Protein AF-A0A1W9MKH0-F1 (afdb_monomer_lite)

pLDDT: mean 89.2, std 12.8, range [46.66, 98.81]

Structure (mmCIF, N/CA/C/O backbone):
data_AF-A0A1W9MKH0-F1
#
_entry.id   AF-A0A1W9MKH0-F1
#
loop_
_atom_site.group_PDB
_atom_site.id
_atom_site.type_symbol
_atom_site.label_atom_id
_atom_site.label_alt_id
_atom_site.label_comp_id
_atom_site.label_asym_id
_atom_site.label_entity_id
_atom_site.label_seq_id
_atom_site.pdbx_PDB_ins_code
_atom_site.Cartn_x
_atom_site.Cartn_y
_atom_site.Cartn_z
_atom_site.occupancy
_atom_site.B_iso_or_equiv
_atom_site.auth_seq_id
_atom_site.auth_comp_id
_atom_site.auth_asym_id
_atom_site.auth_atom_id
_atom_site.pdbx_PDB_model_num
ATOM 1 N N . MET A 1 1 ? 0.655 7.683 -31.855 1.00 47.44 1 MET A N 1
ATOM 2 C CA . MET A 1 1 ? 0.006 6.371 -32.042 1.00 47.44 1 MET A CA 1
ATOM 3 C C . MET A 1 1 ? 0.968 5.321 -31.526 1.00 47.44 1 MET A C 1
ATOM 5 O O . MET A 1 1 ? 2.145 5.418 -31.846 1.00 47.44 1 MET A O 1
ATOM 9 N N . LEU A 1 2 ? 0.515 4.374 -30.705 1.00 55.12 2 LEU A N 1
ATOM 10 C CA . LEU A 1 2 ? 1.307 3.170 -30.440 1.00 55.12 2 LEU A CA 1
ATOM 11 C C . LEU A 1 2 ? 1.444 2.398 -31.758 1.00 55.12 2 LEU A C 1
ATOM 13 O O . LEU A 1 2 ? 0.427 2.105 -32.379 1.00 55.12 2 LEU A O 1
ATOM 17 N N . GLY A 1 3 ? 2.673 2.104 -32.187 1.00 56.44 3 GLY A N 1
ATOM 18 C CA . GLY A 1 3 ? 2.925 1.208 -33.322 1.00 56.44 3 GLY A CA 1
ATOM 19 C C . GLY A 1 3 ? 2.928 1.818 -34.732 1.00 56.44 3 GLY A C 1
ATOM 20 O O . GLY A 1 3 ? 2.996 1.057 -35.694 1.00 56.44 3 GLY A O 1
ATOM 21 N N . AS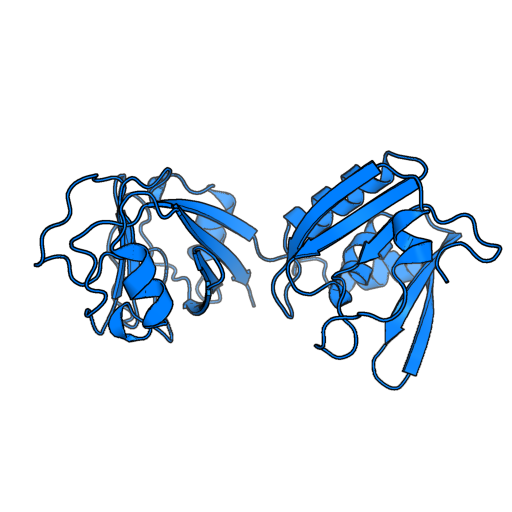P A 1 4 ? 2.912 3.147 -34.905 1.00 58.91 4 ASP A N 1
ATOM 22 C CA . ASP A 1 4 ? 3.096 3.757 -36.239 1.00 58.91 4 ASP A CA 1
ATOM 23 C C . ASP A 1 4 ? 4.564 3.639 -36.689 1.00 58.91 4 ASP A C 1
ATOM 25 O O . ASP A 1 4 ? 5.378 4.535 -36.474 1.00 58.91 4 ASP A O 1
ATOM 29 N N . GLY A 1 5 ? 4.910 2.498 -37.294 1.00 66.25 5 GLY A N 1
ATOM 30 C CA . GLY A 1 5 ? 6.238 2.219 -37.855 1.00 66.25 5 GLY A CA 1
ATOM 31 C C . GLY A 1 5 ? 7.269 1.656 -36.870 1.00 66.25 5 GLY A C 1
ATOM 32 O O . GLY A 1 5 ? 8.409 1.428 -37.268 1.00 66.25 5 GLY A O 1
ATOM 33 N N . TRP A 1 6 ? 6.875 1.394 -35.621 1.00 72.69 6 TRP A N 1
ATOM 34 C CA . TRP A 1 6 ? 7.753 0.882 -34.564 1.00 72.69 6 TRP A CA 1
ATOM 35 C C . TRP A 1 6 ? 7.214 -0.424 -33.979 1.00 72.69 6 TRP A C 1
ATOM 37 O O . TRP A 1 6 ? 6.028 -0.515 -33.655 1.00 72.69 6 TRP A O 1
ATOM 47 N N . ASP A 1 7 ? 8.090 -1.418 -33.815 1.00 83.44 7 ASP A N 1
ATOM 48 C CA . ASP A 1 7 ? 7.758 -2.672 -33.133 1.00 83.44 7 ASP A CA 1
ATOM 49 C C . ASP A 1 7 ? 7.839 -2.464 -31.614 1.00 83.44 7 ASP A C 1
ATOM 51 O O . ASP A 1 7 ? 8.920 -2.457 -31.030 1.00 83.44 7 ASP A O 1
ATOM 55 N N . VAL A 1 8 ? 6.696 -2.208 -30.973 1.00 88.31 8 VAL A N 1
ATOM 56 C CA . VAL A 1 8 ? 6.643 -1.896 -29.536 1.00 88.31 8 VAL A CA 1
ATOM 57 C C . VAL A 1 8 ? 6.715 -3.188 -28.719 1.00 88.31 8 VAL A C 1
ATOM 59 O O . VAL A 1 8 ? 5.832 -4.043 -28.812 1.00 88.31 8 VAL A O 1
ATOM 62 N N . ASN A 1 9 ? 7.744 -3.328 -27.879 1.00 91.44 9 ASN A N 1
ATOM 63 C CA . ASN A 1 9 ? 7.894 -4.486 -26.991 1.00 91.44 9 ASN A CA 1
ATOM 64 C C . ASN A 1 9 ? 7.078 -4.362 -25.700 1.00 91.44 9 ASN A C 1
ATOM 66 O O . ASN A 1 9 ? 6.428 -5.319 -25.283 1.00 91.44 9 ASN A O 1
ATOM 70 N N . LEU A 1 10 ? 7.083 -3.181 -25.080 1.00 93.50 10 LEU A N 1
ATOM 71 C CA . LEU A 1 10 ? 6.390 -2.919 -23.824 1.00 93.50 10 LEU A CA 1
ATOM 72 C C . LEU A 1 10 ? 5.673 -1.570 -23.883 1.00 93.50 10 LEU A C 1
ATOM 74 O O . LEU A 1 10 ? 6.258 -0.568 -24.284 1.00 93.50 10 LEU A O 1
ATOM 78 N N . CYS A 1 11 ? 4.415 -1.550 -23.453 1.00 92.69 11 CYS A N 1
ATOM 79 C CA . CYS A 1 11 ? 3.629 -0.337 -23.257 1.00 92.69 11 CYS A CA 1
ATOM 80 C C . CYS A 1 11 ? 3.178 -0.245 -21.794 1.00 92.69 11 CYS A C 1
ATOM 82 O O . CYS A 1 11 ? 2.644 -1.212 -21.259 1.00 92.69 11 CYS A O 1
ATOM 84 N N . VAL A 1 12 ? 3.369 0.908 -21.156 1.00 93.19 12 VAL A N 1
ATOM 85 C CA . VAL A 1 12 ? 2.874 1.197 -19.802 1.00 93.19 12 VAL A CA 1
ATOM 86 C C . VAL A 1 12 ? 1.930 2.393 -19.889 1.00 93.19 12 VAL A C 1
ATOM 88 O O . VAL A 1 12 ? 2.247 3.347 -20.597 1.00 93.19 12 VAL A O 1
ATOM 91 N N . TYR A 1 13 ? 0.761 2.328 -19.248 1.00 89.88 13 TYR A N 1
ATOM 92 C CA . TYR A 1 13 ? -0.279 3.356 -19.386 1.00 89.88 13 TYR A CA 1
ATOM 93 C C . TYR A 1 13 ? -1.234 3.409 -18.182 1.00 89.88 13 TYR A C 1
ATOM 95 O O . TYR A 1 13 ? -1.512 2.372 -17.582 1.00 89.88 13 TYR A O 1
ATOM 103 N N . ASP A 1 14 ? -1.797 4.584 -17.876 1.00 84.31 14 ASP A N 1
ATOM 104 C CA . ASP A 1 14 ? -2.789 4.802 -16.800 1.00 84.31 14 ASP A CA 1
ATOM 105 C C . ASP A 1 14 ? -4.174 5.290 -17.310 1.00 84.31 14 ASP A C 1
ATOM 107 O O . ASP A 1 14 ? -5.079 5.571 -16.522 1.00 84.31 14 ASP A O 1
ATOM 111 N N . ASN A 1 15 ? -4.357 5.365 -18.641 1.00 79.56 15 ASN A N 1
ATOM 112 C CA . ASN A 1 15 ? -5.522 5.933 -19.351 1.00 79.56 15 ASN A CA 1
ATOM 113 C C . ASN A 1 15 ? -5.822 7.421 -19.062 1.00 79.56 15 ASN A C 1
ATOM 115 O O . ASN A 1 15 ? -6.905 7.910 -19.412 1.00 79.56 15 ASN A O 1
ATOM 119 N N . LYS A 1 16 ? -4.886 8.176 -18.481 1.00 69.50 16 LYS A N 1
ATOM 120 C CA . LYS A 1 16 ? -5.046 9.609 -18.224 1.00 69.50 16 LYS A CA 1
ATOM 121 C C . LYS A 1 16 ? -4.093 10.426 -19.084 1.00 69.50 16 LYS A C 1
ATOM 123 O O . LYS A 1 16 ? -3.062 9.979 -19.564 1.00 69.50 16 LYS A O 1
ATOM 128 N N . THR A 1 17 ? -4.459 11.684 -19.289 1.00 59.03 17 THR A N 1
ATOM 129 C CA . THR A 1 17 ? -3.550 12.711 -19.813 1.00 59.03 17 THR A CA 1
ATOM 130 C C . THR A 1 17 ? -3.797 13.995 -19.041 1.00 59.03 17 THR A C 1
ATOM 132 O O . THR A 1 17 ? -4.950 14.397 -18.878 1.00 59.03 17 THR A O 1
ATOM 135 N N . LEU A 1 18 ? -2.738 14.644 -18.542 1.00 56.59 18 LEU A N 1
ATOM 136 C CA . LEU A 1 18 ? -2.849 15.874 -17.740 1.00 56.59 18 LEU A CA 1
ATOM 137 C C . LEU A 1 18 ? -3.859 15.742 -16.574 1.00 56.59 18 LEU A C 1
ATOM 139 O O . LEU A 1 18 ? -4.634 16.661 -16.312 1.00 56.59 18 LEU A O 1
ATOM 143 N N . ARG A 1 19 ? -3.859 14.590 -15.884 1.00 55.84 19 ARG A N 1
ATOM 144 C CA . ARG A 1 19 ? -4.762 14.242 -14.761 1.00 55.84 19 ARG A CA 1
ATOM 145 C C . ARG A 1 19 ? -6.264 14.192 -15.092 1.00 55.84 19 ARG A C 1
ATOM 147 O O . ARG A 1 19 ? -7.069 14.116 -14.168 1.00 55.84 19 ARG A O 1
ATOM 154 N N . ASN A 1 20 ? -6.637 14.200 -16.371 1.00 54.28 20 ASN A N 1
ATOM 155 C CA . ASN A 1 20 ? -8.008 13.983 -16.836 1.00 54.28 20 ASN A CA 1
ATOM 156 C C . ASN A 1 20 ? -8.113 12.658 -17.599 1.00 54.28 20 ASN A C 1
ATOM 158 O O . ASN A 1 20 ? -7.144 12.234 -18.236 1.00 54.28 20 ASN A O 1
ATOM 162 N N . ASP A 1 21 ? -9.297 12.042 -17.577 1.00 54.31 21 ASP A N 1
ATOM 163 C CA . ASP A 1 21 ? -9.582 10.824 -18.340 1.00 54.31 21 ASP A CA 1
ATOM 164 C C . ASP A 1 21 ? -9.373 11.068 -19.841 1.00 54.31 21 ASP A C 1
ATOM 166 O O . ASP A 1 21 ? -9.937 12.000 -20.432 1.00 54.31 21 ASP A O 1
ATOM 170 N N . TYR A 1 22 ? -8.561 10.225 -20.479 1.00 58.00 22 TYR A N 1
ATOM 171 C CA . TYR A 1 22 ? -8.302 10.334 -21.907 1.00 58.00 22 TYR A CA 1
ATOM 172 C C . TYR A 1 22 ? -9.381 9.603 -22.716 1.00 58.00 22 TYR A C 1
ATOM 174 O O . TYR A 1 22 ? -9.288 8.413 -22.996 1.00 58.00 22 TYR A O 1
ATOM 182 N N . ASN A 1 23 ? -10.393 10.344 -23.174 1.00 49.12 23 ASN A N 1
ATOM 183 C CA . ASN A 1 23 ? -11.423 9.840 -24.101 1.00 49.12 23 ASN A CA 1
ATOM 184 C C . ASN A 1 23 ? -11.003 9.927 -25.590 1.00 49.12 23 ASN A C 1
ATOM 186 O O . ASN A 1 23 ? -11.804 9.702 -26.499 1.00 49.12 23 ASN A O 1
ATOM 190 N N . GLY A 1 24 ? -9.742 10.284 -25.857 1.00 48.56 24 GLY A N 1
ATOM 191 C CA . GLY A 1 24 ? -9.215 10.661 -27.169 1.00 48.56 24 GLY A CA 1
ATOM 192 C C . GLY A 1 24 ? -8.657 9.512 -28.009 1.00 48.56 24 GLY A C 1
ATOM 193 O O . GLY A 1 24 ? -7.568 9.635 -28.547 1.00 48.56 24 GLY A O 1
ATOM 194 N N . GLY A 1 25 ? -9.390 8.409 -28.176 1.00 47.25 25 GLY A N 1
ATOM 195 C CA . GLY A 1 25 ? -9.074 7.404 -29.202 1.00 47.25 25 GLY A CA 1
ATOM 196 C C . GLY A 1 25 ? -8.228 6.216 -28.732 1.00 47.25 25 GLY A C 1
ATOM 197 O O . GLY A 1 25 ? -7.100 6.025 -29.183 1.00 47.25 25 GLY A O 1
ATOM 198 N N . GLY A 1 26 ? -8.836 5.330 -27.938 1.00 46.91 26 GLY A N 1
ATOM 199 C CA . GLY A 1 26 ? -8.284 4.027 -27.529 1.00 46.91 26 GLY A CA 1
ATOM 200 C C . GLY A 1 26 ? -7.987 3.029 -28.663 1.00 46.91 26 GLY A C 1
ATOM 201 O O . GLY A 1 26 ? -7.455 1.952 -28.409 1.00 46.91 26 GLY A O 1
ATOM 202 N N . LYS A 1 27 ? -8.238 3.383 -29.932 1.00 47.88 27 LYS A N 1
ATOM 203 C CA . LYS A 1 27 ? -8.116 2.468 -31.081 1.00 47.88 27 LYS A CA 1
ATOM 204 C C . LYS A 1 27 ? -6.720 1.865 -31.267 1.00 47.88 27 LYS A C 1
ATOM 206 O O . LYS A 1 27 ? -6.620 0.775 -31.808 1.00 47.88 27 LYS A O 1
ATOM 211 N N . ASN A 1 28 ? -5.642 2.531 -30.851 1.00 59.44 28 ASN A N 1
ATOM 212 C CA . ASN A 1 28 ? -4.286 1.985 -31.026 1.00 59.44 28 ASN A CA 1
ATOM 213 C C . ASN A 1 28 ? -3.849 1.062 -29.880 1.00 59.44 28 ASN A C 1
ATOM 215 O O . ASN A 1 28 ? -3.071 0.143 -30.109 1.00 59.44 28 ASN A O 1
ATOM 219 N N . LEU A 1 29 ? -4.370 1.272 -28.668 1.00 66.06 29 LEU A N 1
ATOM 220 C CA . LEU A 1 29 ? -4.042 0.454 -27.496 1.00 66.06 29 LEU A CA 1
ATOM 221 C C . LEU A 1 29 ? -4.914 -0.814 -27.447 1.00 66.06 29 LEU A C 1
ATOM 223 O O . LEU A 1 29 ? -4.422 -1.887 -27.113 1.00 66.06 29 LEU A O 1
ATOM 227 N N . GLU A 1 30 ? -6.173 -0.717 -27.894 1.00 62.06 30 GLU A N 1
ATOM 228 C CA . GLU A 1 30 ? -7.066 -1.867 -28.123 1.00 62.06 30 GLU A CA 1
ATOM 229 C C . GLU A 1 30 ? -6.547 -2.808 -29.223 1.00 62.06 30 GLU A C 1
ATOM 231 O O . GLU A 1 30 ? -6.712 -4.022 -29.135 1.00 62.06 30 GLU A O 1
ATOM 236 N N . ASN A 1 31 ? -5.889 -2.258 -30.249 1.00 66.75 31 ASN A N 1
ATOM 237 C CA . ASN A 1 31 ? -5.330 -3.037 -31.357 1.00 66.75 31 ASN A CA 1
ATOM 238 C C . ASN A 1 31 ? -3.917 -3.577 -31.082 1.00 66.75 31 ASN A C 1
ATOM 240 O O . ASN A 1 31 ? -3.434 -4.425 -31.839 1.00 66.75 31 ASN A O 1
ATOM 244 N N . PHE A 1 32 ? -3.249 -3.114 -30.022 1.00 77.06 32 PHE A N 1
ATOM 245 C CA . PHE A 1 32 ? -1.945 -3.633 -29.628 1.00 77.06 32 PHE A CA 1
ATOM 246 C C . PHE A 1 32 ? -2.100 -5.034 -29.024 1.00 77.06 32 PHE A C 1
ATOM 248 O O . PHE A 1 32 ? -2.676 -5.214 -27.950 1.00 77.06 32 PHE A O 1
ATOM 255 N N . LYS A 1 33 ? -1.582 -6.043 -29.730 1.00 80.25 33 LYS A N 1
ATOM 256 C CA . LYS A 1 33 ? -1.616 -7.440 -29.288 1.00 80.25 33 LYS A CA 1
ATOM 257 C C . LYS A 1 33 ? -0.390 -7.745 -28.435 1.00 80.25 33 LYS A C 1
ATOM 259 O O . LYS A 1 33 ? 0.721 -7.796 -28.952 1.00 80.25 33 LYS A O 1
ATOM 264 N N . GLY A 1 34 ? -0.610 -8.010 -27.155 1.00 86.12 34 GLY A N 1
ATOM 265 C CA . GLY A 1 34 ? 0.432 -8.390 -26.210 1.00 86.12 34 GLY A CA 1
ATOM 266 C C . GLY A 1 34 ? -0.157 -8.982 -24.937 1.00 86.12 34 GLY A C 1
ATOM 267 O O . GLY A 1 34 ? -1.374 -8.976 -24.753 1.00 86.12 34 GLY A O 1
ATOM 268 N N . ASN A 1 35 ? 0.709 -9.501 -24.073 1.00 93.44 35 ASN A N 1
ATOM 269 C CA . ASN A 1 35 ? 0.302 -9.994 -22.760 1.00 93.44 35 ASN A CA 1
ATOM 270 C C . ASN A 1 35 ? -0.128 -8.819 -21.881 1.00 93.44 35 ASN A C 1
ATOM 272 O O . ASN A 1 35 ? 0.505 -7.762 -21.905 1.00 93.44 35 ASN A O 1
ATOM 276 N N . GLU A 1 36 ? -1.216 -8.997 -21.139 1.00 93.75 36 GLU A N 1
ATOM 277 C CA . GLU A 1 36 ? -1.808 -7.936 -20.331 1.00 93.75 36 GLU A CA 1
ATOM 278 C C . GLU A 1 36 ? -1.433 -8.116 -18.866 1.00 93.75 36 GLU A C 1
ATOM 280 O O . GLU A 1 36 ? -1.614 -9.187 -18.290 1.00 93.75 36 GLU A O 1
ATOM 285 N N . PHE A 1 37 ? -0.935 -7.042 -18.271 1.00 94.31 37 PHE A N 1
ATOM 286 C CA . PHE A 1 37 ? -0.578 -6.957 -16.867 1.00 94.31 37 PHE A CA 1
ATOM 287 C C . PHE A 1 37 ? -1.271 -5.747 -16.252 1.00 94.31 37 PHE A C 1
ATOM 289 O O . PHE A 1 37 ? -1.539 -4.756 -16.934 1.00 94.31 37 PHE A O 1
ATOM 296 N N . SER A 1 38 ? -1.522 -5.803 -14.950 1.00 92.56 38 SER A N 1
ATOM 297 C CA . SER A 1 38 ? -2.062 -4.678 -14.194 1.00 92.56 38 SER A CA 1
ATOM 298 C C . SER A 1 38 ? -1.319 -4.526 -12.881 1.00 92.56 38 SER A C 1
ATOM 300 O O . SER A 1 38 ? -1.101 -5.512 -12.177 1.00 92.56 38 SER A O 1
ATOM 302 N N . VAL A 1 39 ? -0.977 -3.296 -12.528 1.00 91.44 39 VAL A N 1
ATOM 303 C CA . VAL A 1 39 ? -0.293 -2.973 -11.279 1.00 91.44 39 VAL A CA 1
ATOM 304 C C . VAL A 1 39 ? -0.869 -1.693 -10.703 1.00 91.44 39 VAL A C 1
ATOM 306 O O . VAL A 1 39 ? -1.272 -0.793 -11.430 1.00 91.44 39 VAL A O 1
ATOM 309 N N . TRP A 1 40 ? -0.906 -1.599 -9.382 1.00 87.19 40 TRP A N 1
ATOM 310 C CA . TRP A 1 40 ? -1.242 -0.354 -8.711 1.00 87.19 40 TRP A CA 1
ATOM 311 C C . TRP A 1 40 ? 0.041 0.372 -8.312 1.00 87.19 40 TRP A C 1
ATOM 313 O O . TRP A 1 40 ? 0.930 -0.234 -7.708 1.00 87.19 40 TRP A O 1
ATOM 323 N N . ASN A 1 41 ? 0.130 1.664 -8.629 1.00 85.50 41 ASN A N 1
ATOM 324 C CA . ASN A 1 41 ? 1.288 2.482 -8.286 1.00 85.50 41 ASN A CA 1
ATOM 325 C C . ASN A 1 41 ? 0.855 3.880 -7.815 1.00 85.50 41 ASN A C 1
ATOM 327 O O . ASN A 1 41 ? 0.279 4.639 -8.593 1.00 85.50 41 ASN A O 1
ATOM 331 N N . PRO A 1 42 ? 1.073 4.244 -6.542 1.00 82.50 42 PRO A N 1
ATOM 332 C CA . PRO A 1 42 ? 0.604 5.515 -6.021 1.00 82.50 42 PRO A CA 1
ATOM 333 C C . PRO A 1 42 ? 1.412 6.698 -6.552 1.00 82.50 42 PRO A C 1
ATOM 335 O O . PRO A 1 42 ? 2.591 6.580 -6.868 1.00 82.50 42 PRO A O 1
ATOM 338 N N . ALA A 1 43 ? 0.774 7.868 -6.562 1.00 82.50 43 ALA A N 1
ATOM 339 C CA . ALA A 1 43 ? 1.379 9.085 -7.079 1.00 82.50 43 ALA A CA 1
ATOM 340 C C . ALA A 1 43 ? 2.696 9.449 -6.368 1.00 82.50 43 ALA A C 1
ATOM 342 O O . ALA A 1 43 ? 2.769 9.457 -5.126 1.00 82.50 43 ALA A O 1
ATOM 343 N N . GLY A 1 44 ? 3.715 9.767 -7.170 1.00 80.12 44 GLY A N 1
ATOM 344 C CA . GLY A 1 44 ? 5.064 10.121 -6.722 1.00 80.12 44 GLY A CA 1
ATOM 345 C C . GLY A 1 44 ? 5.849 9.011 -6.010 1.00 80.12 44 GLY A C 1
ATOM 346 O O . GLY A 1 44 ? 6.837 9.314 -5.345 1.00 80.12 44 GLY A O 1
ATOM 347 N N . ILE A 1 45 ? 5.416 7.751 -6.087 1.00 81.25 45 ILE A N 1
ATOM 348 C CA . ILE A 1 45 ? 6.128 6.600 -5.518 1.00 81.25 45 ILE A CA 1
ATOM 349 C C . ILE A 1 45 ? 6.220 5.514 -6.584 1.00 81.25 45 ILE A C 1
ATOM 351 O O . ILE A 1 45 ? 5.312 5.352 -7.389 1.00 81.25 45 ILE A O 1
ATOM 355 N N . LEU A 1 46 ? 7.306 4.752 -6.568 1.00 84.12 46 LEU A N 1
ATOM 356 C CA . LEU A 1 46 ? 7.430 3.517 -7.327 1.00 84.12 46 LEU A CA 1
ATOM 357 C C . LEU A 1 46 ? 7.371 2.344 -6.342 1.00 84.12 46 LEU A C 1
ATOM 359 O O . LEU A 1 46 ? 8.085 2.369 -5.345 1.00 84.12 46 LEU A O 1
ATOM 363 N N . THR A 1 47 ? 6.500 1.358 -6.542 1.00 83.38 47 THR A N 1
ATOM 364 C CA . THR A 1 47 ? 6.393 0.188 -5.642 1.00 83.38 47 THR A CA 1
ATOM 365 C C . THR A 1 47 ? 7.330 -0.943 -6.068 1.00 83.38 47 THR A C 1
ATOM 367 O O . THR A 1 47 ? 7.735 -1.009 -7.226 1.00 83.38 47 THR A O 1
ATOM 370 N N . GLU A 1 48 ? 7.671 -1.872 -5.165 1.00 81.88 48 GLU A N 1
ATOM 371 C CA . GLU A 1 48 ? 8.435 -3.083 -5.538 1.00 81.88 48 GLU A CA 1
ATOM 372 C C . GLU A 1 48 ? 7.716 -3.888 -6.637 1.00 81.88 48 GLU A C 1
ATOM 374 O O . GLU A 1 48 ? 8.336 -4.274 -7.629 1.00 81.88 48 GLU A O 1
ATOM 379 N N . HIS A 1 49 ? 6.387 -4.000 -6.547 1.00 85.00 49 HIS A N 1
ATOM 380 C CA . HIS A 1 49 ? 5.564 -4.640 -7.577 1.00 85.00 49 HIS A CA 1
ATOM 381 C C . HIS A 1 49 ? 5.685 -3.957 -8.951 1.00 85.00 49 HIS A C 1
ATOM 383 O O . HIS A 1 49 ? 5.586 -4.633 -9.971 1.00 85.00 49 HIS A O 1
ATOM 389 N N . ALA A 1 50 ? 5.929 -2.640 -9.015 1.00 89.94 50 ALA A N 1
ATOM 390 C CA . ALA A 1 50 ? 6.169 -1.946 -10.283 1.00 89.94 50 ALA A CA 1
ATOM 391 C C . ALA A 1 50 ? 7.475 -2.402 -10.960 1.00 89.94 50 ALA A C 1
ATOM 393 O O . ALA A 1 50 ? 7.551 -2.456 -12.186 1.00 89.94 50 ALA A O 1
ATOM 394 N N . PHE A 1 51 ? 8.499 -2.776 -10.187 1.00 90.31 51 PHE A N 1
ATOM 395 C CA . PHE A 1 51 ? 9.720 -3.369 -10.736 1.00 90.31 51 PHE A CA 1
ATOM 396 C C . PHE A 1 51 ? 9.489 -4.814 -11.188 1.00 90.31 51 PHE A C 1
ATOM 398 O O . PHE A 1 51 ? 9.917 -5.193 -12.279 1.00 90.31 51 PHE A O 1
ATOM 405 N N . GLU A 1 52 ? 8.810 -5.612 -10.365 1.00 90.06 52 GLU A N 1
ATOM 406 C CA . GLU A 1 52 ? 8.527 -7.022 -10.654 1.00 90.06 52 GLU A CA 1
ATOM 407 C C . GLU A 1 52 ? 7.675 -7.180 -11.916 1.00 90.06 52 GLU A C 1
ATOM 409 O O . GLU A 1 52 ? 8.060 -7.910 -12.827 1.00 90.06 52 GLU A O 1
ATOM 414 N N . ILE A 1 53 ? 6.588 -6.413 -12.035 1.00 94.44 53 ILE A N 1
ATOM 415 C CA . ILE A 1 53 ? 5.672 -6.501 -13.177 1.00 94.44 53 ILE A CA 1
ATOM 416 C C . ILE A 1 53 ? 6.352 -6.110 -14.497 1.00 94.44 53 ILE A C 1
ATOM 418 O O . ILE A 1 53 ? 6.073 -6.708 -15.534 1.00 94.44 53 ILE A O 1
ATOM 422 N N . VAL A 1 54 ? 7.275 -5.138 -14.477 1.00 95.12 54 VAL A N 1
ATOM 423 C CA . VAL A 1 54 ? 8.061 -4.760 -15.662 1.00 95.12 54 VAL A CA 1
ATOM 424 C C . VAL A 1 54 ? 8.990 -5.900 -16.059 1.00 95.12 54 VAL A C 1
ATOM 426 O O . VAL A 1 54 ? 9.046 -6.264 -17.232 1.00 95.12 54 VAL A O 1
ATOM 429 N N . LYS A 1 55 ? 9.680 -6.510 -15.091 1.00 93.81 55 LYS A N 1
ATOM 430 C CA . LYS A 1 55 ? 10.546 -7.665 -15.342 1.00 93.81 55 LYS A CA 1
ATOM 431 C C . LYS A 1 55 ? 9.761 -8.846 -15.922 1.00 93.81 55 LYS A C 1
ATOM 433 O O . LYS A 1 55 ? 10.225 -9.469 -16.874 1.00 93.81 55 LYS A O 1
ATOM 438 N N . ASP A 1 56 ? 8.574 -9.122 -15.390 1.00 94.38 56 ASP A N 1
ATOM 439 C CA . ASP A 1 56 ? 7.713 -10.204 -15.864 1.00 94.38 56 ASP A CA 1
ATOM 440 C C . ASP A 1 56 ? 7.183 -9.938 -17.275 1.00 94.38 56 ASP A C 1
ATOM 442 O O . ASP A 1 56 ? 7.232 -10.820 -18.135 1.00 94.38 56 ASP A O 1
ATOM 446 N N . ALA A 1 57 ? 6.744 -8.707 -17.543 1.00 96.19 57 ALA A N 1
ATOM 447 C CA . ALA A 1 57 ? 6.245 -8.296 -18.848 1.00 96.19 57 ALA A CA 1
ATOM 448 C C . ALA A 1 57 ? 7.314 -8.385 -19.949 1.00 96.19 57 ALA A C 1
ATOM 450 O O . ALA A 1 57 ? 6.984 -8.728 -21.088 1.00 96.19 57 ALA A O 1
ATOM 451 N N . LEU A 1 58 ? 8.584 -8.128 -19.618 1.00 94.69 58 LEU A N 1
ATOM 452 C CA . LEU A 1 58 ? 9.720 -8.225 -20.543 1.00 94.69 58 LEU A CA 1
ATOM 453 C C . LEU A 1 58 ? 10.082 -9.668 -20.938 1.00 94.69 58 LEU A C 1
ATOM 455 O O . LEU A 1 58 ? 10.834 -9.861 -21.892 1.00 94.69 58 LEU A O 1
ATOM 459 N N . ASN A 1 59 ? 9.524 -10.691 -20.277 1.00 94.31 59 ASN A N 1
ATOM 460 C CA . ASN A 1 59 ? 9.686 -12.088 -20.706 1.00 94.31 59 ASN A CA 1
ATOM 461 C C . ASN A 1 59 ? 8.898 -12.422 -21.983 1.00 94.31 59 ASN A C 1
ATOM 463 O O . ASN A 1 59 ? 9.060 -13.503 -22.554 1.00 94.31 59 ASN A O 1
ATOM 467 N N . PHE A 1 60 ? 8.038 -11.512 -22.438 1.00 93.12 60 PHE A N 1
ATOM 468 C CA . PHE A 1 60 ? 7.225 -11.682 -23.631 1.00 93.12 60 PHE A CA 1
ATOM 469 C C . PHE A 1 60 ? 7.635 -10.691 -24.716 1.00 93.12 60 PHE A C 1
ATOM 471 O O . PHE A 1 60 ? 8.109 -9.593 -24.446 1.00 93.12 60 PHE A O 1
ATOM 478 N N . LYS A 1 61 ? 7.400 -11.069 -25.978 1.00 89.56 61 LYS A N 1
ATOM 479 C CA . LYS A 1 61 ? 7.752 -10.231 -27.133 1.00 89.56 61 LYS A CA 1
ATOM 480 C C . LYS A 1 61 ? 7.003 -8.888 -27.146 1.00 89.56 61 LYS A C 1
ATOM 482 O O . LYS A 1 61 ? 7.596 -7.869 -27.495 1.00 89.56 61 LYS A O 1
ATOM 487 N N . HIS A 1 62 ? 5.715 -8.930 -26.795 1.00 93.19 62 HIS A N 1
ATOM 488 C CA . HIS A 1 62 ? 4.811 -7.784 -26.716 1.00 93.19 62 HIS A CA 1
ATOM 489 C C . HIS A 1 62 ? 3.995 -7.877 -25.425 1.00 93.19 62 HIS A C 1
ATOM 491 O O . HIS A 1 62 ? 3.330 -8.895 -25.191 1.00 93.19 62 HIS A O 1
ATOM 497 N N . SER A 1 63 ? 4.015 -6.813 -24.627 1.00 94.88 63 SER A N 1
ATOM 498 C CA . SER A 1 63 ? 3.285 -6.711 -23.361 1.00 94.88 63 SER A CA 1
ATOM 499 C C . SER A 1 63 ? 2.718 -5.313 -23.149 1.00 94.88 63 SER A C 1
ATOM 501 O O . SER A 1 63 ? 3.276 -4.322 -23.625 1.00 94.88 63 SER A O 1
ATOM 503 N N . LYS A 1 64 ? 1.616 -5.226 -22.403 1.00 93.06 64 LYS A N 1
ATOM 504 C CA . LYS A 1 64 ? 1.058 -3.968 -21.909 1.00 93.06 64 LYS A CA 1
ATOM 505 C C . LYS A 1 64 ? 0.796 -4.048 -20.408 1.00 93.06 64 LYS A C 1
ATOM 507 O O . LYS A 1 64 ? 0.251 -5.038 -19.927 1.00 93.06 64 LYS A O 1
ATOM 512 N N . ILE A 1 65 ? 1.192 -3.008 -19.687 1.00 94.75 65 ILE A N 1
ATOM 513 C CA . ILE A 1 65 ? 1.003 -2.861 -18.246 1.00 94.75 65 ILE A CA 1
ATOM 514 C C . ILE A 1 65 ? 0.042 -1.697 -18.024 1.00 94.75 65 ILE A C 1
ATOM 516 O O . ILE A 1 65 ? 0.383 -0.544 -18.291 1.00 94.75 65 ILE A O 1
ATOM 520 N N . PHE A 1 66 ? -1.150 -2.004 -17.527 1.00 92.75 66 PHE A N 1
ATOM 521 C CA . PHE A 1 66 ? -2.064 -1.000 -17.006 1.00 92.75 66 PHE A CA 1
ATOM 522 C C . PHE A 1 66 ? -1.646 -0.607 -15.588 1.00 92.75 66 PHE A C 1
ATOM 524 O O . PHE A 1 66 ? -1.474 -1.470 -14.723 1.00 92.75 66 PHE A O 1
ATOM 531 N N . VAL A 1 67 ? -1.506 0.691 -15.345 1.00 92.00 67 VAL A N 1
ATOM 532 C CA . VAL A 1 67 ? -1.158 1.244 -14.040 1.00 92.00 67 VAL A CA 1
ATOM 533 C C . VAL A 1 67 ? -2.388 1.906 -13.432 1.00 92.00 67 VAL A C 1
ATOM 535 O O . VAL A 1 67 ? -2.823 2.970 -13.862 1.00 92.00 67 VAL A O 1
ATOM 538 N N . ASP A 1 68 ? -2.936 1.295 -12.385 1.00 86.62 68 ASP A N 1
ATOM 539 C CA . ASP A 1 68 ? -3.915 1.954 -11.524 1.00 86.62 68 ASP A CA 1
ATOM 540 C C . ASP A 1 68 ? -3.185 2.930 -10.589 1.00 86.62 68 ASP A C 1
ATOM 542 O O . ASP A 1 68 ? -2.678 2.562 -9.523 1.00 86.62 68 ASP A O 1
ATOM 546 N N . GLY A 1 69 ? -3.087 4.188 -11.017 1.00 86.38 69 GLY A N 1
ATOM 547 C CA . GLY A 1 69 ? -2.438 5.253 -10.263 1.00 86.38 69 GLY A CA 1
ATOM 548 C C . GLY A 1 69 ? -1.668 6.214 -11.159 1.00 86.38 69 GLY A C 1
ATOM 549 O O . GLY A 1 69 ? -2.316 6.892 -11.950 1.00 86.38 69 GLY A O 1
ATOM 550 N N . GLU A 1 70 ? -0.350 6.316 -10.962 1.00 85.38 70 GLU A N 1
ATOM 551 C CA . GLU A 1 70 ? 0.578 7.144 -11.754 1.00 85.38 70 GLU A CA 1
ATOM 552 C C . GLU A 1 70 ? 1.647 6.251 -12.400 1.00 85.38 70 GLU A C 1
ATOM 554 O O . GLU A 1 70 ? 2.335 5.485 -11.715 1.00 85.38 70 GLU A O 1
ATOM 559 N N . GLU A 1 71 ? 1.779 6.346 -13.719 1.00 89.25 71 GLU A N 1
ATOM 560 C CA . GLU A 1 71 ? 2.726 5.611 -14.557 1.00 89.25 71 GLU A CA 1
ATOM 561 C C . GLU A 1 71 ? 4.016 6.386 -14.851 1.00 89.25 71 GLU A C 1
ATOM 563 O O . GLU A 1 71 ? 4.995 5.768 -15.255 1.00 89.25 71 GLU A O 1
ATOM 568 N N . ASP A 1 72 ? 4.057 7.703 -14.620 1.00 87.00 72 ASP A N 1
ATOM 569 C CA . ASP A 1 72 ? 5.190 8.584 -14.962 1.00 87.00 72 ASP A CA 1
ATOM 570 C C . ASP A 1 72 ? 6.554 8.044 -14.474 1.00 87.00 72 ASP A C 1
ATOM 572 O O . ASP A 1 72 ? 7.568 8.105 -15.175 1.00 87.00 72 ASP A O 1
ATOM 576 N N . LEU A 1 73 ? 6.591 7.443 -13.279 1.00 87.75 73 LEU A N 1
ATOM 577 C CA . LEU A 1 73 ? 7.812 6.874 -12.696 1.00 87.75 73 LEU A CA 1
ATOM 578 C C . LEU A 1 73 ? 8.219 5.506 -13.278 1.00 87.75 73 LEU A C 1
ATOM 580 O O . LEU A 1 73 ? 9.323 5.038 -12.990 1.00 87.75 73 LEU A O 1
ATOM 584 N N . PHE A 1 74 ? 7.399 4.869 -14.126 1.00 91.69 74 PHE A N 1
ATOM 585 C CA . PHE A 1 74 ? 7.720 3.581 -14.764 1.00 91.69 74 PHE A CA 1
ATOM 586 C C . PHE A 1 74 ? 8.865 3.669 -15.778 1.00 91.69 74 PHE A C 1
ATOM 588 O O . PHE A 1 74 ? 9.411 2.635 -16.171 1.00 91.69 74 PHE A O 1
ATOM 595 N N . VAL A 1 75 ? 9.315 4.876 -16.129 1.00 91.38 75 VAL A N 1
ATOM 596 C CA . VAL A 1 75 ? 10.577 5.073 -16.855 1.00 91.38 75 VAL A CA 1
ATOM 597 C C . VAL A 1 75 ? 11.740 4.399 -16.117 1.00 91.38 75 VAL A C 1
ATOM 599 O O . VAL A 1 75 ? 12.552 3.723 -16.741 1.00 91.38 75 VAL A O 1
ATOM 602 N N . ILE A 1 76 ? 11.790 4.503 -14.787 1.00 90.31 76 ILE A N 1
ATOM 603 C CA . ILE A 1 76 ? 12.871 3.962 -13.948 1.00 90.31 76 ILE A CA 1
ATOM 604 C C . ILE A 1 76 ? 12.991 2.425 -14.044 1.00 90.31 76 ILE A C 1
ATOM 606 O O . ILE A 1 76 ? 14.071 1.943 -14.400 1.00 90.31 76 ILE A O 1
ATOM 610 N N . PRO A 1 77 ? 11.944 1.620 -13.760 1.00 91.81 77 PRO A N 1
ATOM 611 C CA . PRO A 1 77 ? 12.035 0.166 -13.856 1.00 91.81 77 PRO A CA 1
ATOM 612 C C . PRO A 1 77 ? 12.256 -0.289 -15.302 1.00 91.81 77 PRO A C 1
ATOM 614 O O . PRO A 1 77 ? 12.972 -1.265 -15.519 1.00 91.81 77 PRO A O 1
ATOM 617 N N . CYS A 1 78 ? 11.725 0.435 -16.296 1.00 94.12 78 CYS A N 1
ATOM 618 C CA . CYS A 1 78 ? 11.990 0.133 -17.701 1.00 94.12 78 CYS A CA 1
ATOM 619 C C . CYS A 1 78 ? 13.467 0.352 -18.057 1.00 94.12 78 CYS A C 1
ATOM 621 O O . CYS A 1 78 ? 14.089 -0.548 -18.613 1.00 94.12 78 CYS A O 1
ATOM 623 N N . VAL A 1 79 ? 14.071 1.488 -17.683 1.00 93.12 79 VAL A N 1
ATOM 624 C CA . VAL A 1 79 ? 15.513 1.725 -17.884 1.00 93.12 79 VAL A CA 1
ATOM 625 C C . VAL A 1 79 ? 16.343 0.625 -17.224 1.00 93.12 79 VAL A C 1
ATOM 627 O O . VAL A 1 79 ? 17.283 0.114 -17.831 1.00 93.12 79 VAL A O 1
ATOM 630 N N . LYS A 1 80 ? 15.974 0.232 -16.000 1.00 90.69 80 LYS A N 1
ATOM 631 C CA . LYS A 1 80 ? 16.700 -0.775 -15.223 1.00 90.69 80 LYS A CA 1
ATOM 632 C C . LYS A 1 80 ? 16.698 -2.166 -15.868 1.00 90.69 80 LYS A C 1
ATOM 634 O O . LYS A 1 80 ? 17.718 -2.847 -15.813 1.00 90.69 80 LYS A O 1
ATOM 639 N N . PHE A 1 81 ? 15.569 -2.616 -16.418 1.00 92.56 81 PHE A N 1
ATOM 640 C CA . PHE A 1 81 ? 15.418 -4.011 -16.857 1.00 92.56 81 PHE A CA 1
ATOM 641 C C . PHE A 1 81 ? 15.438 -4.221 -18.368 1.00 92.56 81 PHE A C 1
ATOM 643 O O . PHE A 1 81 ? 15.711 -5.339 -18.807 1.00 92.56 81 PHE A O 1
ATOM 650 N N . CYS A 1 82 ? 15.174 -3.190 -19.170 1.00 93.56 82 CYS A N 1
ATOM 651 C CA . CYS A 1 82 ? 15.281 -3.323 -20.615 1.00 93.56 82 CYS A CA 1
ATOM 652 C C . CYS A 1 82 ? 16.746 -3.540 -21.037 1.00 93.56 82 CYS A C 1
ATOM 654 O O . CYS A 1 82 ? 17.664 -2.985 -20.423 1.00 93.56 82 CYS A O 1
ATOM 656 N N . PRO A 1 83 ? 16.995 -4.318 -22.103 1.00 91.31 83 PRO A N 1
ATOM 657 C CA . PRO A 1 83 ? 18.330 -4.452 -22.670 1.00 91.31 83 PRO A CA 1
ATOM 658 C C . PRO A 1 83 ? 18.910 -3.092 -23.099 1.00 91.31 83 PRO A C 1
ATOM 660 O O . PRO A 1 83 ? 18.150 -2.211 -23.518 1.00 91.31 83 PRO A O 1
ATOM 663 N N . PRO A 1 84 ? 20.246 -2.921 -23.074 1.00 91.38 84 PRO A N 1
ATOM 664 C CA . PRO A 1 84 ? 20.895 -1.843 -23.814 1.00 91.38 84 PRO A CA 1
ATOM 665 C C . PRO A 1 84 ? 20.453 -1.832 -25.285 1.00 91.38 84 PRO A C 1
ATOM 667 O O . PRO A 1 84 ? 20.072 -2.872 -25.819 1.00 91.38 84 PRO A O 1
ATOM 670 N N . ASP A 1 85 ? 20.511 -0.662 -25.917 1.00 90.12 85 ASP A N 1
ATOM 671 C CA . ASP A 1 85 ? 20.042 -0.388 -27.285 1.00 90.12 85 ASP A CA 1
ATOM 672 C C . ASP A 1 85 ? 18.503 -0.368 -27.432 1.00 90.12 85 ASP A C 1
ATOM 674 O O . ASP A 1 85 ? 17.962 -0.361 -28.538 1.00 90.12 85 ASP A O 1
ATOM 678 N N . THR A 1 86 ? 17.775 -0.312 -26.311 1.00 93.38 86 THR A N 1
ATOM 679 C CA . THR A 1 86 ? 16.321 -0.089 -26.295 1.00 93.38 86 THR A CA 1
ATOM 680 C C . THR A 1 86 ? 16.005 1.406 -26.371 1.00 93.38 86 THR A C 1
ATOM 682 O O . THR A 1 86 ? 16.567 2.201 -25.619 1.00 93.38 86 THR A O 1
ATOM 685 N N . LEU A 1 87 ? 15.047 1.791 -27.219 1.00 94.25 87 LEU A N 1
ATOM 686 C CA . LEU A 1 87 ? 14.475 3.139 -27.226 1.00 94.25 87 LEU A CA 1
ATOM 687 C C . LEU A 1 87 ? 13.235 3.186 -26.334 1.00 94.25 87 LEU A C 1
ATOM 689 O O . LEU A 1 87 ? 12.231 2.530 -26.610 1.00 94.25 87 LEU A O 1
ATOM 693 N N . LEU A 1 88 ? 13.305 3.981 -25.272 1.00 93.31 88 LEU A N 1
ATOM 694 C CA . LEU A 1 88 ? 12.190 4.251 -24.376 1.00 93.31 88 LEU A CA 1
ATOM 695 C C . LEU A 1 88 ? 11.584 5.610 -24.716 1.00 93.31 88 LEU A C 1
ATOM 697 O O . LEU A 1 88 ? 12.293 6.611 -24.783 1.00 93.31 88 LEU A O 1
ATOM 701 N N . PHE A 1 89 ? 10.266 5.650 -24.886 1.00 91.38 89 PHE A N 1
ATOM 702 C CA . PHE A 1 89 ? 9.516 6.882 -25.114 1.00 91.38 89 PHE A CA 1
ATOM 703 C C . PHE A 1 89 ? 8.568 7.128 -23.946 1.00 91.38 89 PHE A C 1
ATOM 705 O O . PHE A 1 89 ? 7.829 6.223 -23.562 1.00 91.38 89 PHE A O 1
ATOM 712 N N . TYR A 1 90 ? 8.559 8.346 -23.409 1.00 89.38 90 TYR A N 1
ATOM 713 C CA . TYR A 1 90 ? 7.607 8.753 -22.376 1.00 89.38 90 TYR A CA 1
ATOM 714 C C . TYR A 1 90 ? 7.147 10.198 -22.587 1.00 89.38 90 TYR A C 1
ATOM 716 O O . TYR A 1 90 ? 7.808 10.985 -23.267 1.00 89.38 90 TYR A O 1
ATOM 724 N N . GLY A 1 91 ? 5.974 10.537 -22.055 1.00 84.31 91 GLY A N 1
ATOM 725 C CA . GLY A 1 91 ? 5.459 11.902 -22.088 1.00 84.31 91 GLY A CA 1
ATOM 726 C C . GLY A 1 91 ? 6.028 12.723 -20.937 1.00 84.31 91 GLY A C 1
ATOM 727 O O . GLY A 1 91 ? 6.026 12.269 -19.801 1.00 84.31 91 GLY A O 1
ATOM 728 N N . GLN A 1 92 ? 6.475 13.946 -21.211 1.00 83.31 92 GLN A N 1
ATOM 729 C CA . GLN A 1 92 ? 6.888 14.894 -20.184 1.00 83.31 92 GLN A CA 1
ATOM 730 C C . GLN A 1 92 ? 6.009 16.155 -20.245 1.00 83.31 92 GLN A C 1
ATOM 732 O O . GLN A 1 92 ? 5.890 16.778 -21.310 1.00 83.31 92 GLN A O 1
ATOM 737 N N . PRO A 1 93 ? 5.381 16.563 -19.122 1.00 79.44 93 PRO A N 1
ATOM 738 C CA . PRO A 1 93 ? 4.560 17.767 -19.074 1.00 79.44 93 PRO A CA 1
ATOM 739 C C . PRO A 1 93 ? 5.307 18.998 -19.597 1.00 79.44 93 PRO A C 1
ATOM 741 O O . PRO A 1 93 ? 6.404 19.302 -19.140 1.00 79.44 93 PRO A O 1
ATOM 744 N N . ASN A 1 94 ? 4.680 19.720 -20.531 1.00 81.88 94 ASN A N 1
ATOM 745 C CA . ASN A 1 94 ? 5.204 20.913 -21.217 1.00 81.88 94 ASN A CA 1
ATOM 746 C C . ASN A 1 94 ? 6.421 20.704 -22.141 1.00 81.88 94 ASN A C 1
ATOM 748 O O . ASN A 1 94 ? 6.817 21.658 -22.802 1.00 81.88 94 ASN A O 1
ATOM 752 N N . GLU A 1 95 ? 6.961 19.490 -22.246 1.00 82.56 95 GLU A N 1
ATOM 753 C CA . GLU A 1 95 ? 8.132 19.177 -23.086 1.00 82.56 95 GLU A CA 1
ATOM 754 C C . GLU A 1 95 ? 7.771 18.282 -24.288 1.00 82.56 95 GLU A C 1
ATOM 756 O O . GLU A 1 95 ? 8.436 18.309 -25.320 1.00 82.56 95 GLU A O 1
ATOM 761 N N . GLY A 1 96 ? 6.676 17.517 -24.198 1.00 83.69 96 GLY A N 1
ATOM 762 C CA . GLY A 1 96 ? 6.231 16.612 -25.260 1.00 83.69 96 GLY A CA 1
ATOM 763 C C . GLY A 1 96 ? 6.724 15.181 -25.049 1.00 83.69 96 GLY A C 1
ATOM 764 O O . GLY A 1 96 ? 6.758 14.701 -23.920 1.00 83.69 96 GLY A O 1
ATOM 765 N N . ILE A 1 97 ? 7.040 14.466 -26.132 1.00 86.25 97 ILE A N 1
ATOM 766 C CA . ILE A 1 97 ? 7.566 13.095 -26.054 1.00 86.25 97 ILE A CA 1
ATOM 767 C C . ILE A 1 97 ? 9.083 13.162 -25.895 1.00 86.25 97 ILE A C 1
ATOM 769 O O . ILE A 1 97 ? 9.771 13.717 -26.752 1.00 86.25 97 ILE A O 1
ATOM 773 N N . VAL A 1 98 ? 9.594 12.546 -24.836 1.00 89.81 98 VAL A N 1
ATOM 774 C CA . VAL A 1 98 ? 11.025 12.360 -24.602 1.00 89.81 98 VAL A CA 1
ATOM 775 C C . VAL A 1 98 ? 11.422 10.954 -25.028 1.00 89.81 98 VAL A C 1
ATOM 777 O O . VAL A 1 98 ? 10.716 9.985 -24.749 1.00 89.81 98 VAL A O 1
ATOM 780 N N . MET A 1 99 ? 12.562 10.853 -25.710 1.00 91.62 99 MET A N 1
ATOM 781 C CA . MET A 1 99 ? 13.181 9.592 -26.105 1.00 91.62 99 MET A CA 1
ATOM 782 C C . MET A 1 99 ? 14.458 9.381 -25.293 1.00 91.62 99 MET A C 1
ATOM 784 O O . MET A 1 99 ? 15.334 10.246 -25.272 1.00 91.62 99 MET A O 1
ATOM 788 N N . VAL A 1 100 ? 14.575 8.218 -24.664 1.00 91.69 100 VAL A N 1
ATOM 789 C CA . VAL A 1 100 ? 15.761 7.774 -23.932 1.00 91.69 100 VAL A CA 1
ATOM 790 C C . VAL A 1 100 ? 16.323 6.548 -24.635 1.00 91.69 100 VAL A C 1
ATOM 792 O O . VAL A 1 100 ? 15.644 5.531 -24.761 1.00 91.69 100 VAL A O 1
ATOM 795 N N . GLU A 1 101 ? 17.573 6.635 -25.079 1.00 95.12 101 GLU A N 1
ATOM 796 C CA . GLU A 1 101 ? 18.325 5.472 -25.546 1.00 95.12 101 GLU A CA 1
ATOM 797 C C . GLU A 1 101 ? 18.956 4.778 -24.337 1.00 95.12 101 GLU A C 1
ATOM 799 O O . GLU A 1 101 ? 19.856 5.314 -23.681 1.00 95.12 101 GLU A O 1
ATOM 804 N N . ILE A 1 102 ? 18.449 3.592 -24.006 1.00 95.06 102 ILE A N 1
ATOM 805 C CA . ILE A 1 102 ? 18.919 2.821 -22.862 1.00 95.06 102 ILE A CA 1
ATOM 806 C C . ILE A 1 102 ? 20.306 2.279 -23.187 1.00 95.06 102 ILE A C 1
ATOM 808 O O . ILE A 1 102 ? 20.492 1.474 -24.094 1.00 95.06 102 ILE A O 1
ATOM 812 N N . ASN A 1 103 ? 21.289 2.693 -22.398 1.00 94.25 103 ASN A N 1
ATOM 813 C CA . ASN A 1 103 ? 22.648 2.178 -22.448 1.00 94.25 103 ASN A CA 1
ATOM 814 C C . ASN A 1 103 ? 23.173 1.958 -21.023 1.00 94.25 103 ASN A C 1
ATOM 816 O O . ASN A 1 103 ? 22.550 2.354 -20.036 1.00 94.25 103 ASN A O 1
ATOM 820 N N . ARG A 1 104 ? 24.353 1.341 -20.911 1.00 93.06 104 ARG A N 1
ATOM 821 C CA . ARG A 1 104 ? 24.952 1.007 -19.608 1.00 93.06 104 ARG A CA 1
ATOM 822 C C . ARG A 1 104 ? 25.211 2.227 -18.722 1.00 93.06 104 ARG A C 1
ATOM 824 O O . ARG A 1 104 ? 25.202 2.084 -17.505 1.00 93.06 104 ARG A O 1
ATOM 831 N N . THR A 1 105 ? 25.455 3.401 -19.304 1.00 92.88 105 THR A N 1
ATOM 832 C CA . THR A 1 105 ? 25.653 4.639 -18.540 1.00 92.88 105 THR A CA 1
ATOM 833 C C . THR A 1 105 ? 24.341 5.080 -17.909 1.00 92.88 105 THR A C 1
ATOM 835 O O . THR A 1 105 ? 24.286 5.228 -16.697 1.00 92.88 105 THR A O 1
ATOM 838 N N . VAL A 1 106 ? 23.265 5.170 -18.697 1.00 90.06 106 VAL A N 1
ATOM 839 C CA . VAL A 1 106 ? 21.930 5.552 -18.204 1.00 90.06 106 VAL A CA 1
ATOM 840 C C . VAL A 1 106 ? 21.423 4.562 -17.147 1.00 90.06 106 VAL A C 1
ATOM 842 O O . VAL A 1 106 ? 20.872 4.967 -16.127 1.00 90.06 106 VAL A O 1
ATOM 845 N N . GLN A 1 107 ? 21.666 3.262 -17.341 1.00 90.19 107 GLN A N 1
ATOM 846 C CA . GLN A 1 107 ? 21.345 2.235 -16.344 1.00 90.19 107 GLN A CA 1
ATOM 847 C C . GLN A 1 107 ? 22.110 2.440 -15.039 1.00 90.19 107 GLN A C 1
ATOM 849 O O . GLN A 1 107 ? 21.513 2.418 -13.966 1.00 90.19 107 GLN A O 1
ATOM 854 N N . LYS A 1 108 ? 23.416 2.702 -15.130 1.00 86.69 108 LYS A N 1
ATOM 855 C CA . LYS 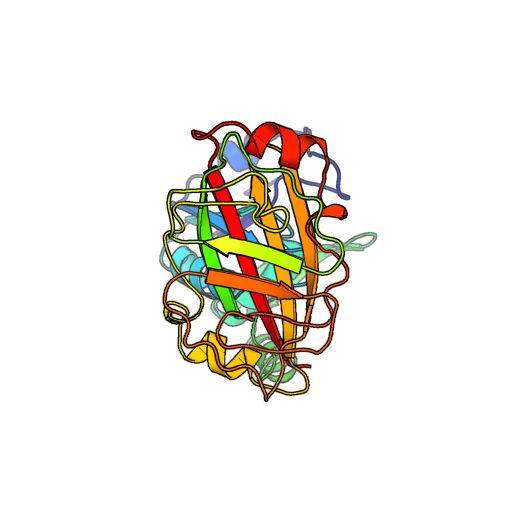A 1 108 ? 24.252 2.973 -13.963 1.00 86.69 108 LYS A CA 1
ATOM 856 C C . LYS A 1 108 ? 23.859 4.275 -13.261 1.00 86.69 108 LYS A C 1
ATOM 858 O O . LYS A 1 108 ? 23.929 4.343 -12.040 1.00 86.69 108 LYS A O 1
ATOM 863 N N . ASP A 1 109 ? 23.430 5.294 -13.998 1.00 85.31 109 ASP A N 1
ATOM 864 C CA . ASP A 1 109 ? 22.949 6.551 -13.420 1.00 85.31 109 ASP A CA 1
ATOM 865 C C . ASP A 1 109 ? 21.652 6.338 -12.637 1.00 85.31 109 ASP A C 1
ATOM 867 O O . ASP A 1 109 ? 21.537 6.828 -11.517 1.00 85.31 109 ASP A O 1
ATOM 871 N N . ILE A 1 110 ? 20.720 5.534 -13.162 1.00 82.62 110 ILE A N 1
ATOM 872 C CA . ILE A 1 110 ? 19.531 5.095 -12.419 1.00 82.62 110 ILE A CA 1
ATOM 873 C C . ILE A 1 110 ? 19.923 4.270 -11.189 1.00 82.62 110 ILE A C 1
ATOM 875 O O . ILE A 1 110 ? 19.402 4.511 -10.104 1.00 82.62 110 ILE A O 1
ATOM 879 N N . GLU A 1 111 ? 20.867 3.337 -11.309 1.00 78.19 111 GLU A N 1
ATOM 880 C CA . GLU A 1 111 ? 21.365 2.576 -10.159 1.00 78.19 111 GLU A CA 1
ATOM 881 C C . GLU A 1 111 ? 22.034 3.467 -9.110 1.00 78.19 111 GLU A C 1
ATOM 883 O O . GLU A 1 111 ? 21.887 3.207 -7.927 1.00 78.19 111 GLU A O 1
ATOM 888 N N . ASN A 1 112 ? 22.738 4.531 -9.491 1.00 75.06 112 ASN A N 1
ATOM 889 C CA . ASN A 1 112 ? 23.350 5.447 -8.528 1.00 75.06 112 ASN A CA 1
ATOM 890 C C . ASN A 1 112 ? 22.318 6.389 -7.896 1.00 75.06 112 ASN A C 1
ATOM 892 O O . ASN A 1 112 ? 22.407 6.691 -6.709 1.00 75.06 112 ASN A O 1
ATOM 896 N N . LEU A 1 113 ? 21.346 6.854 -8.683 1.00 70.06 113 LEU A N 1
ATOM 897 C CA . LEU A 1 113 ? 20.293 7.762 -8.233 1.00 70.06 113 LEU A CA 1
ATOM 898 C C . LEU A 1 113 ? 19.284 7.056 -7.316 1.00 70.06 113 LEU A C 1
ATOM 900 O O . LEU A 1 113 ? 18.752 7.674 -6.399 1.00 70.06 113 LEU A O 1
ATOM 904 N N . PHE A 1 114 ? 19.051 5.762 -7.541 1.00 64.19 114 PHE A N 1
ATOM 905 C CA . PHE A 1 114 ? 18.024 4.975 -6.854 1.00 64.19 114 PHE A CA 1
ATOM 906 C C . PHE A 1 114 ? 18.576 3.744 -6.103 1.00 64.19 114 PHE A C 1
ATOM 908 O O . PHE A 1 114 ? 17.797 2.929 -5.618 1.00 64.19 114 PHE A O 1
ATOM 915 N N . GLY A 1 115 ? 19.901 3.592 -5.985 1.00 58.88 115 GLY A N 1
ATOM 916 C CA . GLY A 1 115 ? 20.583 2.343 -5.599 1.00 58.88 115 GLY A CA 1
ATOM 917 C C . GLY A 1 115 ? 20.219 1.748 -4.245 1.00 58.88 115 GLY A C 1
ATOM 918 O O . GLY A 1 115 ? 19.965 0.551 -4.159 1.00 58.88 115 GLY A O 1
ATOM 919 N N . GLU A 1 116 ? 20.149 2.569 -3.199 1.00 46.72 116 GLU A N 1
ATOM 920 C CA . GLU A 1 116 ? 19.621 2.168 -1.880 1.00 46.72 116 GLU A CA 1
ATOM 921 C C . GLU A 1 116 ? 18.174 2.648 -1.666 1.00 46.72 116 GLU A C 1
ATOM 923 O O . GLU A 1 116 ? 17.514 2.256 -0.707 1.00 46.72 116 GLU A O 1
ATOM 928 N N . PHE A 1 117 ? 17.661 3.458 -2.596 1.00 46.66 117 PHE A N 1
ATOM 929 C CA . PHE A 1 117 ? 16.382 4.171 -2.535 1.00 46.66 117 PHE A CA 1
ATOM 930 C C . PHE A 1 117 ? 15.220 3.383 -3.151 1.00 46.66 117 PHE A C 1
ATOM 932 O O . PHE A 1 117 ? 14.236 3.968 -3.613 1.00 46.66 117 PHE A O 1
ATOM 939 N N . TYR A 1 118 ? 15.320 2.051 -3.194 1.00 51.62 118 TYR A N 1
ATOM 940 C CA . TYR A 1 118 ? 14.275 1.246 -3.806 1.00 51.62 118 TYR A CA 1
ATOM 941 C C . TYR A 1 118 ? 12.935 1.485 -3.127 1.00 51.62 118 TYR A C 1
ATOM 943 O O . TYR A 1 118 ? 12.773 1.306 -1.923 1.00 51.62 118 TYR A O 1
ATOM 951 N N . ALA A 1 119 ? 12.006 1.876 -3.991 1.00 59.94 119 ALA A N 1
ATOM 952 C CA . ALA A 1 119 ? 10.669 1.348 -4.116 1.00 59.94 119 ALA A CA 1
ATOM 953 C C . ALA A 1 119 ? 9.977 1.021 -2.794 1.00 59.94 119 ALA A C 1
ATOM 955 O O . ALA A 1 119 ? 10.320 0.036 -2.141 1.00 59.94 119 ALA A O 1
ATOM 956 N N . GLY A 1 120 ? 8.974 1.816 -2.420 1.00 71.75 120 GLY A N 1
ATOM 957 C CA . GLY A 1 120 ? 8.242 1.557 -1.188 1.00 71.75 120 GLY A CA 1
ATOM 958 C C . GLY A 1 120 ? 7.756 0.105 -1.149 1.00 71.75 120 GLY A C 1
ATOM 959 O O . GLY A 1 120 ? 7.135 -0.370 -2.106 1.00 71.75 120 GLY A O 1
ATOM 960 N N . ILE A 1 121 ? 8.076 -0.609 -0.068 1.00 86.75 121 ILE A N 1
ATOM 961 C CA . ILE A 1 121 ? 7.619 -1.984 0.129 1.00 86.75 121 ILE A CA 1
ATOM 962 C C . ILE A 1 121 ? 6.114 -1.904 0.334 1.00 86.75 121 ILE A C 1
ATOM 964 O O . ILE A 1 121 ? 5.645 -1.156 1.198 1.00 86.75 121 ILE A O 1
ATOM 968 N N . CYS A 1 122 ? 5.370 -2.631 -0.493 1.00 88.62 122 CYS A N 1
ATOM 969 C CA . CYS A 1 122 ? 3.920 -2.609 -0.484 1.00 88.62 122 CYS A CA 1
ATOM 970 C C . CYS A 1 122 ? 3.386 -3.891 0.144 1.00 88.62 122 CYS A C 1
ATOM 972 O O . CYS A 1 122 ? 3.760 -4.985 -0.260 1.00 88.62 122 CYS A O 1
ATOM 974 N N . GLU A 1 123 ? 2.459 -3.749 1.079 1.00 93.81 123 GLU A N 1
ATOM 975 C CA . GLU A 1 123 ? 1.669 -4.855 1.605 1.00 93.81 123 GLU A CA 1
ATOM 976 C C . GLU A 1 123 ? 0.183 -4.525 1.480 1.00 93.81 123 GLU A C 1
ATOM 978 O O . GLU A 1 123 ? -0.225 -3.363 1.569 1.00 93.81 123 GLU A O 1
ATOM 983 N N . GLU A 1 124 ? -0.624 -5.560 1.271 1.00 95.94 124 GLU A N 1
ATOM 984 C CA . GLU A 1 124 ? -2.076 -5.465 1.150 1.00 95.94 124 GLU A CA 1
ATOM 985 C C . GLU A 1 124 ? -2.750 -6.235 2.291 1.00 95.94 124 GLU A C 1
ATOM 987 O O . GLU A 1 124 ? -2.251 -7.281 2.730 1.00 95.94 124 GLU A O 1
ATOM 992 N N . VAL A 1 125 ? -3.870 -5.681 2.757 1.00 98.31 125 VAL A N 1
ATOM 993 C CA . VAL A 1 125 ? -4.817 -6.302 3.685 1.00 98.31 125 VAL A CA 1
ATOM 994 C C . VAL A 1 125 ? -6.217 -6.125 3.118 1.00 98.31 125 VAL A C 1
ATOM 996 O O . VAL A 1 125 ? -6.603 -5.011 2.747 1.00 98.31 125 VAL A O 1
ATOM 999 N N . ARG A 1 126 ? -6.980 -7.211 3.072 1.00 98.56 126 ARG A N 1
ATOM 1000 C CA . ARG A 1 126 ? -8.391 -7.224 2.679 1.00 98.56 126 ARG A CA 1
ATOM 1001 C C . ARG A 1 126 ? -9.242 -7.426 3.912 1.00 98.56 126 ARG A C 1
ATOM 1003 O O . ARG A 1 126 ? -8.914 -8.260 4.743 1.00 98.56 126 ARG A O 1
ATOM 1010 N N . ALA A 1 127 ? -10.322 -6.674 4.025 1.00 98.56 127 ALA A N 1
ATOM 1011 C CA . ALA A 1 127 ? -11.312 -6.807 5.083 1.00 98.56 127 ALA A CA 1
ATOM 1012 C C . ALA A 1 127 ? -12.700 -6.463 4.522 1.00 98.56 127 ALA A C 1
ATOM 1014 O O . ALA A 1 127 ? -12.851 -6.196 3.327 1.00 98.56 127 ALA A O 1
ATOM 1015 N N . TYR A 1 128 ? -13.715 -6.453 5.380 1.00 98.56 128 TYR A N 1
ATOM 1016 C CA . TYR A 1 128 ? -15.105 -6.238 4.990 1.00 98.56 128 TYR A CA 1
ATOM 1017 C C . TYR A 1 128 ? -15.795 -5.211 5.881 1.00 98.56 128 TYR A C 1
ATOM 1019 O O . TYR A 1 128 ? -15.403 -4.990 7.030 1.00 98.56 128 TYR A O 1
ATOM 1027 N N . GLY A 1 129 ? -16.829 -4.569 5.342 1.00 98.06 129 GLY A N 1
ATOM 1028 C CA . GLY A 1 129 ? -17.701 -3.683 6.100 1.00 98.06 129 GLY A CA 1
ATOM 1029 C C . GLY A 1 129 ? -18.501 -4.408 7.188 1.00 98.06 129 GLY A C 1
ATOM 1030 O O . GLY A 1 129 ? -18.501 -5.633 7.307 1.00 98.06 129 GLY A O 1
ATOM 1031 N N . HIS A 1 130 ? -19.203 -3.633 8.009 1.00 98.38 130 HIS A N 1
ATOM 1032 C CA . HIS A 1 130 ? -20.107 -4.140 9.039 1.00 98.38 130 HIS A CA 1
ATOM 1033 C C . HIS A 1 130 ? -21.164 -3.083 9.376 1.00 98.38 130 HIS A C 1
ATOM 1035 O O . HIS A 1 130 ? -20.862 -1.895 9.481 1.00 98.38 130 HIS A O 1
ATOM 1041 N N . GLU A 1 131 ? -22.385 -3.505 9.707 1.00 97.75 131 GLU A N 1
ATOM 1042 C CA . GLU A 1 131 ? -23.524 -2.634 10.074 1.00 97.75 131 GLU A CA 1
ATOM 1043 C C . GLU A 1 131 ? -23.268 -1.662 11.248 1.00 97.75 131 GLU A C 1
ATOM 1045 O O . GLU A 1 131 ? -24.041 -0.733 11.486 1.00 97.75 131 GLU A O 1
ATOM 1050 N N . ASN A 1 132 ? -22.173 -1.863 11.987 1.00 98.06 132 ASN A N 1
ATOM 1051 C CA . ASN A 1 132 ? -21.788 -1.084 13.163 1.00 98.06 132 ASN A CA 1
ATOM 1052 C C . ASN A 1 132 ? -20.534 -0.233 12.917 1.00 98.06 132 ASN A C 1
ATOM 1054 O O . ASN A 1 132 ? -20.048 0.390 13.862 1.00 98.06 132 ASN A O 1
ATOM 1058 N N . VAL A 1 133 ? -20.027 -0.159 11.680 1.00 97.62 133 VAL A N 1
ATOM 1059 C CA . VAL A 1 133 ? -18.961 0.781 11.317 1.00 97.62 133 VAL A CA 1
ATOM 1060 C C . VAL A 1 133 ? -19.479 2.206 11.510 1.00 97.62 133 VAL A C 1
ATOM 1062 O O . VAL A 1 133 ? -20.425 2.649 10.860 1.00 97.62 133 VAL A O 1
ATOM 1065 N N . LEU A 1 134 ? -18.865 2.930 12.448 1.00 96.56 134 LEU A N 1
ATOM 1066 C CA . LEU A 1 134 ? -19.207 4.325 12.747 1.00 96.56 134 LEU A CA 1
ATOM 1067 C C . LEU A 1 134 ? -18.145 5.308 12.258 1.00 96.56 134 LEU A C 1
ATOM 1069 O O . LEU A 1 134 ? -18.493 6.435 11.905 1.00 96.56 134 LEU A O 1
ATOM 1073 N N . SER A 1 135 ? -16.874 4.897 12.284 1.00 97.06 135 SER A N 1
ATOM 1074 C CA . SER A 1 135 ? -15.711 5.705 11.911 1.00 97.06 135 SER A CA 1
ATOM 1075 C C . SER A 1 135 ? -15.671 7.082 12.597 1.00 97.06 135 SER A C 1
ATOM 1077 O O . SER A 1 135 ? -15.629 8.125 11.949 1.00 97.06 135 SER A O 1
ATOM 1079 N N . ARG A 1 136 ? -15.752 7.117 13.935 1.00 97.38 136 ARG A N 1
ATOM 1080 C CA . ARG A 1 136 ? -15.838 8.369 14.724 1.00 97.38 136 ARG A CA 1
ATOM 1081 C C . ARG A 1 136 ? -14.628 8.638 15.602 1.00 97.38 136 ARG A C 1
ATOM 1083 O O . ARG A 1 136 ? -14.499 9.752 16.120 1.00 97.38 136 ARG A O 1
ATOM 1090 N N . HIS A 1 137 ? -13.744 7.660 15.766 1.00 98.25 137 HIS A N 1
ATOM 1091 C CA . HIS A 1 137 ? -12.596 7.835 16.635 1.00 98.25 137 HIS A CA 1
ATOM 1092 C C . HIS A 1 137 ? -11.645 8.914 16.094 1.00 98.25 137 HIS A C 1
ATOM 1094 O O . HIS A 1 137 ? -11.305 8.958 14.911 1.00 98.25 137 HIS A O 1
ATOM 1100 N N . LYS A 1 138 ? -11.214 9.819 16.981 1.00 98.12 138 LYS A N 1
ATOM 1101 C CA . LYS A 1 138 ? -10.472 11.036 16.600 1.00 98.12 138 LYS A CA 1
ATOM 1102 C C . LYS A 1 138 ? -8.972 10.829 16.429 1.00 98.12 138 LYS A C 1
ATOM 1104 O O . LYS A 1 138 ? -8.300 11.688 15.869 1.00 98.12 138 LYS A O 1
ATOM 1109 N N . MET A 1 139 ? -8.444 9.730 16.963 1.00 98.25 139 MET A N 1
ATOM 1110 C CA . MET A 1 139 ? -6.998 9.517 17.072 1.00 98.25 139 MET A CA 1
ATOM 1111 C C . MET A 1 139 ? -6.507 8.259 16.372 1.00 98.25 139 MET A C 1
ATOM 1113 O O . MET A 1 139 ? -5.296 8.103 16.230 1.00 98.25 139 MET A O 1
ATOM 1117 N N . THR A 1 140 ? -7.410 7.371 15.959 1.00 98.56 140 THR A N 1
ATOM 1118 C CA . THR A 1 140 ? -7.052 6.091 15.345 1.00 98.56 140 THR A CA 1
ATOM 1119 C C . THR A 1 140 ? -8.083 5.660 14.317 1.00 98.56 140 THR A C 1
ATOM 1121 O O . THR A 1 140 ? -9.227 6.115 14.367 1.00 98.56 140 THR A O 1
ATOM 1124 N N . PHE A 1 141 ? -7.673 4.771 13.423 1.00 98.56 141 PHE A N 1
ATOM 1125 C CA . PHE A 1 141 ? -8.563 3.823 12.762 1.00 98.56 141 PHE A CA 1
ATOM 1126 C C . PHE A 1 141 ? -7.973 2.416 12.880 1.00 98.56 141 PHE A C 1
ATOM 1128 O O . PHE A 1 141 ? -6.775 2.267 13.149 1.00 98.56 141 PHE A O 1
ATOM 1135 N N . GLU A 1 142 ? -8.823 1.410 12.720 1.00 98.62 142 GLU A N 1
ATOM 1136 C CA . GLU A 1 142 ? -8.497 0.011 12.974 1.00 98.62 142 GLU A CA 1
ATOM 1137 C C . GLU A 1 142 ? -9.179 -0.919 11.970 1.00 98.62 142 GLU A C 1
ATOM 1139 O O . GLU A 1 142 ? -10.307 -0.669 11.539 1.00 98.62 142 GLU A O 1
ATOM 1144 N N . VAL A 1 143 ? -8.487 -1.996 11.619 1.00 98.56 143 VAL A N 1
ATOM 1145 C CA . VAL A 1 143 ? -9.037 -3.143 10.894 1.00 98.56 143 VAL A CA 1
ATOM 1146 C C . VAL A 1 143 ? -8.692 -4.397 11.688 1.00 98.56 143 VAL A C 1
ATOM 1148 O O . VAL A 1 143 ? -7.583 -4.490 12.216 1.00 98.56 143 VAL A O 1
ATOM 1151 N N . THR A 1 144 ? -9.635 -5.329 11.794 1.00 98.62 144 THR A N 1
ATOM 1152 C CA . THR A 1 144 ? -9.505 -6.519 12.646 1.00 98.62 144 THR A CA 1
ATOM 1153 C C . THR A 1 144 ? -9.902 -7.796 11.910 1.00 98.62 144 THR A C 1
ATOM 1155 O O . THR A 1 144 ? -10.716 -7.771 10.983 1.00 98.62 144 THR A O 1
ATOM 1158 N N . LYS A 1 145 ? -9.311 -8.917 12.324 1.00 98.62 145 LYS A N 1
ATOM 1159 C CA . LYS A 1 145 ? -9.697 -10.274 11.922 1.00 98.62 145 LYS A CA 1
ATOM 1160 C C . LYS A 1 145 ? -10.992 -10.747 12.583 1.00 98.62 145 LYS A C 1
ATOM 1162 O O . LYS A 1 145 ? -11.629 -11.641 12.031 1.00 98.62 145 LYS A O 1
ATOM 1167 N N . ASP A 1 146 ? -11.385 -10.152 13.710 1.00 97.81 146 ASP A N 1
ATOM 1168 C CA . ASP A 1 146 ? -12.663 -10.441 14.367 1.00 97.81 146 ASP A CA 1
ATOM 1169 C C . ASP A 1 146 ? -13.826 -10.132 13.406 1.00 97.81 146 ASP A C 1
ATOM 1171 O O . ASP A 1 146 ? -13.779 -9.160 12.645 1.00 97.81 146 ASP A O 1
ATOM 1175 N N . ASP A 1 147 ? -14.858 -10.974 13.411 1.00 96.56 147 ASP A N 1
ATOM 1176 C CA . ASP A 1 147 ? -16.073 -10.786 12.618 1.00 96.56 147 ASP A CA 1
ATOM 1177 C C . ASP A 1 147 ? -17.106 -9.907 13.341 1.00 96.56 147 ASP A C 1
ATOM 1179 O O . ASP A 1 147 ? -18.031 -9.374 12.717 1.00 96.56 147 ASP A O 1
ATOM 1183 N N . HIS A 1 148 ? -16.931 -9.716 14.650 1.00 95.12 148 HIS A N 1
ATOM 1184 C CA . HIS A 1 148 ? -17.863 -9.024 15.511 1.00 95.12 148 HIS A CA 1
ATOM 1185 C C . HIS A 1 148 ? -17.450 -7.574 15.762 1.00 95.12 148 HIS A C 1
ATOM 1187 O O . HIS A 1 148 ? -16.426 -7.275 16.376 1.00 95.12 148 HIS A O 1
ATOM 1193 N N . LEU A 1 149 ? -18.334 -6.639 15.405 1.00 96.31 149 LEU A N 1
ATOM 1194 C CA . LEU A 1 149 ? -18.167 -5.225 15.730 1.00 96.31 149 LEU A CA 1
ATOM 1195 C C . LEU A 1 149 ? -19.342 -4.690 16.547 1.00 96.31 149 LEU A C 1
ATOM 1197 O O . LEU A 1 149 ? -20.491 -4.668 16.101 1.00 96.31 149 LEU A O 1
ATOM 1201 N N . THR A 1 150 ? -19.043 -4.151 17.731 1.00 96.19 150 THR A N 1
ATOM 1202 C CA . THR A 1 150 ? -20.014 -3.385 18.527 1.00 96.19 150 THR A CA 1
ATOM 1203 C C . THR A 1 150 ? -19.956 -1.893 18.195 1.00 96.19 150 THR A C 1
ATOM 1205 O O . THR A 1 150 ? -18.914 -1.363 17.822 1.00 96.19 150 THR A O 1
ATOM 1208 N N . LYS A 1 151 ? -21.036 -1.151 18.478 1.00 92.38 151 LYS A N 1
ATOM 1209 C CA . LYS A 1 151 ? -21.072 0.322 18.334 1.00 92.38 151 LYS A CA 1
ATOM 1210 C C . LYS A 1 151 ? -20.079 1.084 19.226 1.00 92.38 151 LYS A C 1
ATOM 1212 O O . LYS A 1 151 ? -19.949 2.295 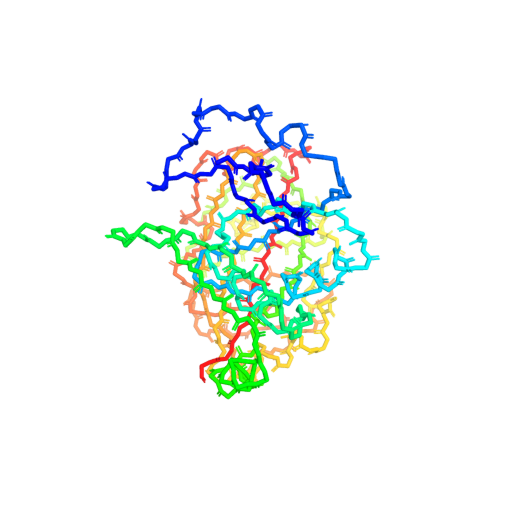19.075 1.00 92.38 151 LYS A O 1
ATOM 1217 N N . LYS A 1 152 ? -19.421 0.415 20.184 1.00 92.94 152 LYS A N 1
ATOM 1218 C CA . LYS A 1 152 ? -18.334 1.010 20.980 1.00 92.94 152 LYS A CA 1
ATOM 1219 C C . LYS A 1 152 ? -16.997 1.009 20.232 1.00 92.94 152 LYS A C 1
ATOM 1221 O O . LYS A 1 152 ? -16.153 1.831 20.564 1.00 92.94 152 LYS A O 1
ATOM 1226 N N . GLY A 1 153 ? -16.811 0.120 19.253 1.00 92.06 153 GLY A N 1
ATOM 1227 C CA . GLY A 1 153 ? -15.616 0.038 18.409 1.00 92.06 153 GLY A CA 1
ATOM 1228 C C . GLY A 1 153 ? -15.611 1.113 17.325 1.00 92.06 153 GLY A C 1
ATOM 1229 O O . GLY A 1 153 ? -15.587 0.812 16.139 1.00 92.06 153 GLY A O 1
ATOM 1230 N N . ASP A 1 154 ? -15.684 2.386 17.710 1.00 94.94 154 ASP A N 1
ATOM 1231 C CA . ASP A 1 154 ? -15.873 3.492 16.767 1.00 94.94 154 ASP A CA 1
ATOM 1232 C C . ASP A 1 154 ? -14.614 3.873 15.960 1.00 94.94 154 ASP A C 1
ATOM 1234 O O . ASP A 1 154 ? -14.685 4.752 15.094 1.00 94.94 154 ASP A O 1
ATOM 1238 N N . CYS A 1 155 ? -13.481 3.210 16.217 1.00 97.38 155 CYS A N 1
ATOM 1239 C CA . CYS A 1 155 ? -12.268 3.256 15.401 1.00 97.38 155 CYS A CA 1
ATOM 1240 C C . CYS A 1 155 ? -12.220 2.188 14.303 1.00 97.38 155 CYS A C 1
ATOM 1242 O O . CYS A 1 155 ? -11.440 2.356 13.367 1.00 97.38 155 CYS A O 1
ATOM 1244 N N . ILE A 1 156 ? -13.018 1.121 14.401 1.00 98.38 156 ILE A N 1
ATOM 1245 C CA . ILE A 1 156 ? -12.969 0.002 13.458 1.00 98.38 156 ILE A CA 1
ATOM 1246 C C . ILE A 1 156 ? -13.692 0.392 12.167 1.00 98.38 156 ILE A C 1
ATOM 1248 O O . ILE A 1 156 ? -14.833 0.864 12.189 1.00 98.38 156 ILE A O 1
ATOM 1252 N N . ILE A 1 157 ? -12.999 0.202 11.046 1.00 98.19 157 ILE A N 1
ATOM 1253 C CA . ILE A 1 157 ? -13.487 0.496 9.692 1.00 98.19 157 ILE A CA 1
ATOM 1254 C C . ILE A 1 157 ? -13.618 -0.761 8.824 1.00 98.19 157 ILE A C 1
ATOM 1256 O O . ILE A 1 157 ? -14.195 -0.686 7.745 1.00 98.19 157 ILE A O 1
ATOM 1260 N N . GLY A 1 158 ? -13.105 -1.901 9.293 1.00 98.12 158 GLY A N 1
ATOM 1261 C CA . GLY A 1 158 ? -13.224 -3.190 8.622 1.00 98.12 158 GLY A CA 1
ATOM 1262 C C . GLY A 1 158 ? -13.030 -4.361 9.585 1.00 98.12 158 GLY A C 1
ATOM 1263 O O . GLY A 1 158 ? -12.226 -4.276 10.514 1.00 98.12 158 GLY A O 1
ATOM 1264 N N . VAL A 1 159 ? -13.781 -5.429 9.346 1.00 98.62 159 VAL A N 1
ATOM 1265 C CA . VAL A 1 159 ? -13.783 -6.709 10.077 1.00 98.62 159 VAL A CA 1
ATOM 1266 C C . VAL A 1 159 ? -13.391 -7.849 9.134 1.00 98.62 159 VAL A C 1
ATOM 1268 O O . VAL A 1 159 ? -13.295 -7.625 7.925 1.00 98.62 159 VAL A O 1
ATOM 1271 N N . ASN A 1 160 ? -13.222 -9.074 9.638 1.00 98.44 160 ASN A N 1
ATOM 1272 C CA . ASN A 1 160 ? -12.857 -10.239 8.815 1.00 98.44 160 ASN A CA 1
ATOM 1273 C C . ASN A 1 160 ? -11.611 -9.992 7.942 1.00 98.44 160 ASN A C 1
ATOM 1275 O O . ASN A 1 160 ? -11.589 -10.337 6.758 1.00 98.44 160 ASN A O 1
ATOM 1279 N N . ALA A 1 161 ? -10.594 -9.338 8.502 1.00 98.62 161 ALA A N 1
ATOM 1280 C CA . ALA A 1 161 ? -9.349 -9.108 7.790 1.00 98.62 161 ALA A CA 1
ATOM 1281 C C . ALA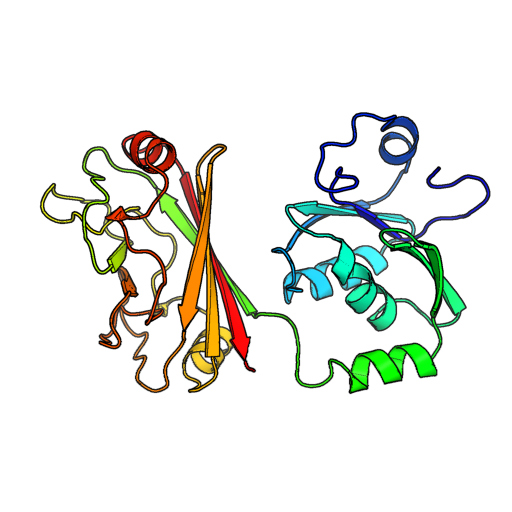 A 1 161 ? -8.659 -10.427 7.402 1.00 98.62 161 ALA A C 1
ATOM 1283 O O . ALA A 1 161 ? -8.700 -11.408 8.141 1.00 98.62 161 ALA A O 1
ATOM 1284 N N . ASP A 1 162 ? -7.973 -10.458 6.265 1.00 98.62 162 ASP A N 1
ATOM 1285 C CA . ASP A 1 162 ? -7.170 -11.611 5.842 1.00 98.62 162 ASP A CA 1
ATOM 1286 C C . ASP A 1 162 ? -5.820 -11.702 6.577 1.00 98.62 162 ASP A C 1
ATOM 1288 O O . ASP A 1 162 ? -5.183 -12.759 6.604 1.00 98.62 162 ASP A O 1
ATOM 1292 N N . LYS A 1 163 ? -5.381 -10.597 7.189 1.00 97.62 163 LYS A N 1
ATOM 1293 C CA . LYS A 1 163 ? -4.067 -10.443 7.817 1.00 97.62 163 LYS A CA 1
ATOM 1294 C C . LYS A 1 163 ? -4.123 -9.441 8.978 1.00 97.62 163 LYS A C 1
ATOM 1296 O O . LYS A 1 163 ? -4.829 -8.439 8.908 1.00 97.62 163 LYS A O 1
ATOM 1301 N N . SER A 1 164 ? -3.331 -9.687 10.025 1.00 98.19 164 SER A N 1
ATOM 1302 C CA . SER A 1 164 ? -3.059 -8.742 11.124 1.00 98.19 164 SER A CA 1
ATOM 1303 C C . SER A 1 164 ? -1.637 -8.167 11.032 1.00 98.19 164 SER A C 1
ATOM 1305 O O . SER A 1 164 ? -0.866 -8.536 10.143 1.00 98.19 164 SER A O 1
ATOM 1307 N N . VAL A 1 165 ? -1.218 -7.325 11.988 1.00 97.62 165 VAL A N 1
ATOM 1308 C CA . VAL A 1 165 ? 0.169 -6.817 12.001 1.00 97.62 165 VAL A CA 1
ATOM 1309 C C . VAL A 1 165 ? 1.234 -7.918 12.059 1.00 97.62 165 VAL A C 1
ATOM 1311 O O . VAL A 1 165 ? 2.308 -7.761 11.477 1.00 97.62 165 VAL A O 1
ATOM 1314 N N . ALA A 1 166 ? 0.943 -9.047 12.710 1.00 97.62 166 ALA A N 1
ATOM 1315 C CA . ALA A 1 166 ? 1.855 -10.186 12.770 1.00 97.62 166 ALA A CA 1
ATOM 1316 C C . ALA A 1 166 ? 2.065 -10.858 11.401 1.00 97.62 166 ALA A C 1
ATOM 1318 O O . ALA A 1 166 ? 3.127 -11.433 11.163 1.00 97.62 166 ALA A O 1
ATOM 1319 N N . GLY A 1 167 ? 1.091 -10.757 10.490 1.00 97.62 167 GLY A N 1
ATOM 1320 C CA . GLY A 1 167 ? 1.116 -11.424 9.188 1.00 97.62 167 GLY A CA 1
ATOM 1321 C C . GLY A 1 167 ? 1.856 -10.676 8.073 1.00 97.62 167 GLY A C 1
ATOM 1322 O O . GLY A 1 167 ? 1.963 -11.211 6.971 1.00 97.62 167 GLY A O 1
ATOM 1323 N N . PHE A 1 168 ? 2.348 -9.453 8.311 1.00 97.88 168 PHE A N 1
ATOM 1324 C CA . PHE A 1 168 ? 3.185 -8.738 7.335 1.00 97.88 168 PHE A CA 1
ATOM 1325 C C . PHE A 1 168 ? 4.565 -9.396 7.182 1.00 97.88 168 PHE A C 1
ATOM 1327 O O . PHE A 1 168 ? 5.079 -10.001 8.125 1.00 97.88 168 PHE A O 1
ATOM 1334 N N . SER A 1 169 ? 5.196 -9.247 6.014 1.00 96.06 169 SER A N 1
ATOM 1335 C CA . SER A 1 169 ? 6.553 -9.750 5.780 1.00 96.06 169 SER A CA 1
ATOM 1336 C C . SER A 1 169 ? 7.590 -9.091 6.697 1.00 96.06 169 SER A C 1
ATOM 1338 O O . SER A 1 169 ? 7.493 -7.911 7.042 1.00 96.06 169 SER A O 1
ATOM 1340 N N . GLU A 1 170 ? 8.639 -9.836 7.056 1.00 95.25 170 GLU A N 1
ATOM 1341 C CA . GLU A 1 170 ? 9.716 -9.312 7.912 1.00 95.25 170 GLU A CA 1
ATOM 1342 C C . GLU A 1 170 ? 10.424 -8.112 7.270 1.00 95.25 170 GLU A C 1
ATOM 1344 O O . GLU A 1 170 ? 10.655 -7.108 7.932 1.00 95.25 170 GLU A O 1
ATOM 1349 N N . LYS A 1 171 ? 10.639 -8.137 5.947 1.00 92.69 171 LYS A N 1
ATOM 1350 C CA . LYS A 1 171 ? 11.207 -7.006 5.193 1.00 92.69 171 LYS A CA 1
ATOM 1351 C C . LYS A 1 171 ? 10.378 -5.721 5.367 1.00 92.69 171 LYS A C 1
ATOM 1353 O O . LYS A 1 171 ? 10.938 -4.639 5.569 1.00 92.69 171 LYS A O 1
ATOM 1358 N N . PHE A 1 172 ? 9.048 -5.827 5.308 1.00 94.62 172 PHE A N 1
ATOM 1359 C CA . PHE A 1 172 ? 8.134 -4.707 5.537 1.00 94.62 172 PHE A CA 1
ATOM 1360 C C . PHE A 1 172 ? 8.187 -4.219 6.994 1.00 94.62 172 PHE A C 1
ATOM 1362 O O . PHE A 1 172 ? 8.356 -3.020 7.235 1.00 94.62 172 PHE A O 1
ATOM 1369 N N . LYS A 1 173 ? 8.130 -5.138 7.970 1.00 97.25 173 LYS A N 1
ATOM 1370 C CA . LYS A 1 173 ? 8.230 -4.814 9.406 1.00 97.25 173 LYS A CA 1
ATOM 1371 C C . LYS A 1 173 ? 9.559 -4.136 9.756 1.00 97.25 173 LYS A C 1
ATOM 1373 O O . LYS A 1 173 ? 9.554 -3.109 10.431 1.00 97.25 173 LYS A O 1
ATOM 1378 N N . ASP A 1 174 ? 10.679 -4.643 9.254 1.00 94.75 174 ASP A N 1
ATOM 1379 C CA . ASP A 1 174 ? 12.015 -4.070 9.463 1.00 94.75 174 ASP A CA 1
ATOM 1380 C C . ASP A 1 174 ? 12.139 -2.670 8.852 1.00 94.75 174 ASP A C 1
ATOM 1382 O O . ASP A 1 174 ? 12.846 -1.794 9.360 1.00 94.75 174 ASP A O 1
ATOM 1386 N N . THR A 1 175 ? 11.431 -2.417 7.752 1.00 93.50 175 THR A N 1
ATOM 1387 C CA . THR A 1 175 ? 11.398 -1.094 7.123 1.00 93.50 175 THR A CA 1
ATOM 1388 C C . THR A 1 175 ? 10.542 -0.117 7.927 1.00 93.50 175 THR A C 1
ATOM 1390 O O . THR A 1 175 ? 10.941 1.037 8.089 1.00 93.50 175 THR A O 1
ATOM 1393 N N . LEU A 1 176 ? 9.431 -0.572 8.514 1.00 95.81 176 LEU A N 1
ATOM 1394 C CA . LEU A 1 176 ? 8.617 0.214 9.447 1.00 95.81 176 LEU A CA 1
ATOM 1395 C C . LEU A 1 176 ? 9.345 0.546 10.753 1.00 95.81 176 LEU A C 1
ATOM 1397 O O . LEU A 1 176 ? 9.191 1.654 11.270 1.00 95.81 176 LEU A O 1
ATOM 1401 N N . LYS A 1 177 ? 10.158 -0.378 11.280 1.00 96.38 177 LYS A N 1
ATOM 1402 C CA . LYS A 1 177 ? 10.903 -0.222 12.544 1.00 96.38 177 LYS A CA 1
ATOM 1403 C C . LYS A 1 177 ? 12.133 0.692 12.444 1.00 96.38 177 LYS A C 1
ATOM 1405 O O . LYS A 1 177 ? 13.053 0.598 13.250 1.00 96.38 177 LYS A O 1
ATOM 1410 N N . HIS A 1 178 ? 12.155 1.606 11.477 1.00 93.19 178 HIS A N 1
ATOM 1411 C CA . HIS A 1 178 ? 13.234 2.570 11.288 1.00 93.19 178 HIS A CA 1
ATOM 1412 C C . HIS A 1 178 ? 12.785 3.990 11.666 1.00 93.19 178 HIS A C 1
ATOM 1414 O O . HIS A 1 178 ? 11.653 4.386 11.387 1.00 93.19 178 HIS A O 1
ATOM 1420 N N . ALA A 1 179 ? 13.674 4.789 12.266 1.00 87.75 179 ALA A N 1
ATOM 1421 C CA . ALA A 1 179 ? 13.348 6.141 12.744 1.00 87.75 179 ALA A CA 1
ATOM 1422 C C . ALA A 1 179 ? 12.924 7.111 11.619 1.00 87.75 179 ALA A C 1
ATOM 1424 O O . ALA A 1 179 ? 12.061 7.964 11.828 1.00 87.75 179 ALA A O 1
ATOM 1425 N N . ASN A 1 180 ? 13.483 6.933 10.418 1.00 88.44 180 ASN A N 1
ATOM 1426 C CA . ASN A 1 180 ? 13.169 7.723 9.217 1.00 88.44 180 ASN A CA 1
ATOM 1427 C C . ASN A 1 180 ? 12.193 7.005 8.270 1.00 88.44 180 ASN A C 1
ATOM 1429 O O . ASN A 1 180 ? 12.219 7.215 7.061 1.00 88.44 180 ASN A O 1
ATOM 1433 N N . SER A 1 181 ? 11.377 6.096 8.802 1.00 92.81 181 SER A N 1
ATOM 1434 C CA . SER A 1 181 ? 10.397 5.361 8.008 1.00 92.81 181 SER A CA 1
ATOM 1435 C C . SER A 1 181 ? 9.128 6.183 7.795 1.00 92.81 181 SER A C 1
ATOM 1437 O O . SER A 1 181 ? 8.534 6.698 8.750 1.00 92.81 181 SER A O 1
ATOM 1439 N N . PHE A 1 182 ? 8.685 6.267 6.547 1.00 93.38 182 PHE A N 1
ATOM 1440 C CA . PHE A 1 182 ? 7.430 6.892 6.152 1.00 93.38 182 PHE A CA 1
ATOM 1441 C C . PHE A 1 182 ? 6.475 5.844 5.608 1.00 93.38 182 PHE A C 1
ATOM 1443 O O . PHE A 1 182 ? 6.889 4.876 4.976 1.00 93.38 182 PHE A O 1
ATOM 1450 N N . VAL A 1 183 ? 5.184 6.059 5.853 1.00 94.69 183 VAL A N 1
ATOM 1451 C CA . VAL A 1 183 ? 4.122 5.156 5.418 1.00 94.69 183 VAL A CA 1
ATOM 1452 C C . VAL A 1 183 ? 3.056 5.966 4.703 1.00 94.69 183 VAL A C 1
ATOM 1454 O O . VAL A 1 183 ? 2.545 6.948 5.247 1.00 94.69 183 VAL A O 1
ATOM 1457 N N . LYS A 1 184 ? 2.675 5.533 3.504 1.00 94.50 184 LYS A N 1
ATOM 1458 C CA . LYS A 1 184 ? 1.392 5.902 2.907 1.00 94.50 184 LYS A CA 1
ATOM 1459 C C . LYS A 1 184 ? 0.444 4.729 3.007 1.00 94.50 184 LYS A C 1
ATOM 1461 O O . LYS A 1 184 ? 0.823 3.597 2.722 1.00 94.50 184 LYS A O 1
ATOM 1466 N N . ILE A 1 185 ? -0.788 5.016 3.390 1.00 96.88 185 ILE A N 1
ATOM 1467 C CA . ILE A 1 185 ? -1.847 4.026 3.517 1.00 96.88 185 ILE A CA 1
ATOM 1468 C C . ILE A 1 185 ? -2.966 4.458 2.594 1.00 96.88 185 ILE A C 1
ATOM 1470 O O . ILE A 1 185 ? -3.422 5.600 2.654 1.00 96.88 185 ILE A O 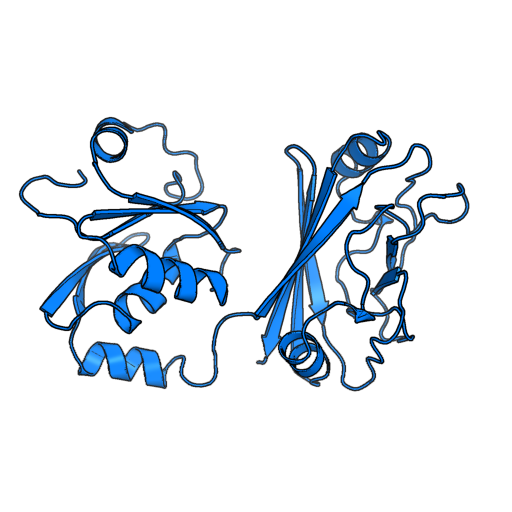1
ATOM 1474 N N . PHE A 1 186 ? -3.390 3.550 1.732 1.00 94.19 186 PHE A N 1
ATOM 1475 C CA . PHE A 1 186 ? -4.507 3.764 0.834 1.00 94.19 186 PHE A CA 1
ATOM 1476 C C . PHE A 1 186 ? -5.642 2.861 1.253 1.00 94.19 186 PHE A C 1
ATOM 1478 O O . PHE A 1 186 ? -5.453 1.654 1.357 1.00 94.19 186 PHE A O 1
ATOM 1485 N N . ILE A 1 187 ? -6.804 3.458 1.477 1.00 96.12 187 ILE A N 1
ATOM 1486 C CA . ILE A 1 187 ? -8.033 2.738 1.777 1.00 96.12 187 ILE A CA 1
ATOM 1487 C C . ILE A 1 187 ? -8.898 2.804 0.528 1.00 96.12 187 ILE A C 1
ATOM 1489 O O . ILE A 1 187 ? -9.184 3.895 0.034 1.00 96.12 187 ILE A O 1
ATOM 1493 N N . ILE A 1 188 ? -9.271 1.647 -0.006 1.00 94.75 188 ILE A N 1
ATOM 1494 C CA . ILE A 1 188 ? -10.025 1.513 -1.251 1.00 94.75 188 ILE A CA 1
ATOM 1495 C C . ILE A 1 188 ? -11.276 0.692 -0.952 1.00 94.75 188 ILE A C 1
ATOM 1497 O O . ILE A 1 188 ? -11.188 -0.378 -0.356 1.00 94.75 188 ILE A O 1
ATOM 1501 N N . CYS A 1 189 ? -12.439 1.205 -1.338 1.00 91.81 189 CYS A N 1
ATOM 1502 C CA . CYS A 1 189 ? -13.726 0.545 -1.144 1.00 91.81 189 CYS A CA 1
ATOM 1503 C C . CYS A 1 189 ? -14.711 1.060 -2.198 1.00 91.81 189 CYS A C 1
ATOM 1505 O O . CYS A 1 189 ? -14.925 2.271 -2.312 1.00 91.81 189 CYS A O 1
ATOM 1507 N N . ALA A 1 190 ? -15.301 0.144 -2.971 1.00 89.19 190 ALA A N 1
ATOM 1508 C CA . ALA A 1 190 ? -16.119 0.473 -4.139 1.00 89.19 190 ALA A CA 1
ATOM 1509 C C . ALA A 1 190 ? -15.405 1.496 -5.055 1.00 89.19 190 ALA A C 1
ATOM 1511 O O . ALA A 1 190 ? -14.273 1.270 -5.474 1.00 89.19 190 ALA A O 1
ATOM 1512 N N . GLN A 1 191 ? -16.037 2.634 -5.354 1.00 84.38 191 GLN A N 1
ATOM 1513 C CA . GLN A 1 191 ? -15.442 3.729 -6.129 1.00 84.38 191 GLN A CA 1
ATOM 1514 C C . GLN A 1 191 ? -14.610 4.717 -5.293 1.00 84.38 191 GLN A C 1
ATOM 1516 O O . GLN A 1 191 ? -14.086 5.694 -5.830 1.00 84.38 191 GLN A O 1
ATOM 1521 N N . PHE A 1 192 ? -14.548 4.539 -3.974 1.00 91.62 192 PHE A N 1
ATOM 1522 C CA . PHE A 1 192 ? -13.915 5.490 -3.072 1.00 91.62 192 PHE A CA 1
ATOM 1523 C C . PHE A 1 192 ? -12.469 5.107 -2.783 1.00 91.62 192 PHE A C 1
ATOM 1525 O O . PHE A 1 192 ? -12.130 3.941 -2.576 1.00 91.62 192 PHE A O 1
ATOM 1532 N N . ARG A 1 193 ? -11.624 6.133 -2.694 1.00 91.38 193 ARG A N 1
ATOM 1533 C CA . ARG A 1 193 ? -10.228 6.016 -2.290 1.00 91.38 193 ARG A CA 1
ATOM 1534 C C . ARG A 1 193 ? -9.890 7.117 -1.298 1.00 91.38 193 ARG A C 1
ATOM 1536 O O . ARG A 1 193 ? -10.250 8.273 -1.514 1.00 91.38 193 ARG A O 1
ATOM 1543 N N . ASP A 1 194 ? -9.179 6.753 -0.242 1.00 92.00 194 ASP A N 1
ATOM 1544 C CA . ASP A 1 194 ? -8.609 7.685 0.724 1.00 92.00 194 ASP A CA 1
ATOM 1545 C C . ASP A 1 194 ? -7.102 7.434 0.866 1.00 92.00 194 ASP A C 1
ATOM 1547 O O . ASP A 1 194 ? -6.644 6.296 0.759 1.00 92.00 194 ASP A O 1
ATOM 1551 N N . GLU A 1 195 ? -6.327 8.498 1.068 1.00 94.12 195 GLU A N 1
ATOM 1552 C CA . GLU A 1 195 ? -4.869 8.450 1.266 1.00 94.12 195 GLU A CA 1
ATOM 1553 C C . GLU A 1 195 ? -4.528 9.037 2.634 1.00 94.12 195 GLU A C 1
ATOM 1555 O O . GLU A 1 195 ? -4.976 10.137 2.975 1.00 94.12 195 GLU A O 1
ATOM 1560 N N . ILE A 1 196 ? -3.718 8.307 3.394 1.00 97.25 196 ILE A N 1
ATOM 1561 C CA . ILE A 1 196 ? -3.241 8.662 4.726 1.00 97.25 196 ILE A CA 1
ATOM 1562 C C . ILE A 1 196 ? -1.716 8.672 4.694 1.00 97.25 196 ILE A C 1
ATOM 1564 O O . ILE A 1 196 ? -1.091 7.734 4.195 1.00 97.25 196 ILE A O 1
ATOM 1568 N N . LYS A 1 197 ? -1.113 9.713 5.264 1.00 96.50 197 LYS A N 1
ATOM 1569 C CA . LYS A 1 197 ? 0.335 9.813 5.470 1.00 96.50 197 LYS A CA 1
ATOM 1570 C C . LYS A 1 197 ? 0.640 9.605 6.940 1.00 96.50 197 LYS A C 1
ATOM 1572 O O . LYS A 1 197 ? 0.047 10.259 7.792 1.00 96.50 197 LYS A O 1
ATOM 1577 N N . ALA A 1 198 ? 1.579 8.720 7.231 1.00 98.06 198 ALA A N 1
ATOM 1578 C CA . ALA A 1 198 ? 1.989 8.363 8.578 1.00 98.06 198 ALA A CA 1
ATOM 1579 C C . ALA A 1 198 ? 3.496 8.062 8.621 1.00 98.06 198 ALA A C 1
ATOM 1581 O O . ALA A 1 198 ? 4.210 8.180 7.621 1.00 98.06 198 ALA A O 1
ATOM 1582 N N . LYS A 1 199 ? 3.991 7.690 9.799 1.00 97.94 199 LYS A N 1
ATOM 1583 C CA . LYS A 1 199 ? 5.385 7.313 10.029 1.00 97.94 199 LYS A CA 1
ATOM 1584 C C . LYS A 1 199 ? 5.488 5.939 10.672 1.00 97.94 199 LYS A C 1
ATOM 1586 O O . LYS A 1 199 ? 4.637 5.558 11.481 1.00 97.94 199 LYS A O 1
ATOM 1591 N N . GLY A 1 200 ? 6.567 5.239 10.339 1.00 97.06 200 GLY A N 1
ATOM 1592 C CA . GLY A 1 200 ? 7.043 4.113 11.128 1.00 97.06 200 GLY A CA 1
ATOM 1593 C C . GLY A 1 200 ? 7.683 4.586 12.438 1.00 97.06 200 GLY A C 1
ATOM 1594 O O . GLY A 1 200 ? 7.715 5.783 12.753 1.00 97.06 200 GLY A O 1
ATOM 1595 N N . ASN A 1 201 ? 8.165 3.643 13.243 1.00 96.75 201 ASN A N 1
ATOM 1596 C CA . ASN A 1 201 ? 8.877 3.942 14.481 1.00 96.75 201 ASN A CA 1
ATOM 1597 C C . ASN A 1 201 ? 9.697 2.738 14.954 1.00 96.75 201 ASN A C 1
ATOM 1599 O O . ASN A 1 201 ? 9.231 1.604 14.888 1.00 96.75 201 ASN A O 1
ATOM 1603 N N . GLU A 1 202 ? 10.872 2.988 15.525 1.00 96.81 202 GLU A N 1
ATOM 1604 C CA . GLU A 1 202 ? 11.717 1.952 16.142 1.00 96.81 202 GLU A CA 1
ATOM 1605 C C . GLU A 1 202 ? 11.023 1.186 17.285 1.00 96.81 202 GLU A C 1
ATOM 1607 O O . GLU A 1 202 ? 11.334 0.024 17.525 1.00 96.81 202 GLU A O 1
ATOM 1612 N N . ASN A 1 203 ? 10.034 1.798 17.950 1.00 96.62 203 ASN A N 1
ATOM 1613 C CA . ASN A 1 203 ? 9.281 1.193 19.054 1.00 96.62 203 ASN A CA 1
ATOM 1614 C C . ASN A 1 203 ? 8.034 0.410 18.602 1.00 96.62 203 ASN A C 1
ATOM 1616 O O . ASN A 1 203 ? 7.198 0.059 19.440 1.00 96.62 203 ASN A O 1
ATOM 1620 N N . LEU A 1 204 ? 7.846 0.174 17.298 1.00 97.75 204 LEU A N 1
ATOM 1621 C CA . LEU A 1 204 ? 6.757 -0.683 16.821 1.00 97.75 204 LEU A CA 1
ATOM 1622 C C . LEU A 1 204 ? 7.039 -2.143 17.203 1.00 97.75 204 LEU A C 1
ATOM 1624 O O . LEU A 1 204 ? 8.112 -2.684 16.932 1.00 97.75 204 LEU A O 1
ATOM 1628 N N . ILE A 1 205 ? 6.053 -2.797 17.816 1.00 97.62 205 ILE A N 1
ATOM 1629 C CA . ILE A 1 205 ? 6.182 -4.180 18.297 1.00 97.62 205 ILE A CA 1
ATOM 1630 C C . ILE A 1 205 ? 5.776 -5.157 17.181 1.00 97.62 205 ILE A C 1
ATOM 1632 O O . ILE A 1 205 ? 6.599 -5.987 16.787 1.00 97.62 205 ILE A O 1
ATOM 1636 N N . LEU A 1 206 ? 4.586 -4.966 16.591 1.00 97.75 206 LEU A N 1
ATOM 1637 C CA . LEU A 1 206 ? 4.063 -5.700 15.422 1.00 97.75 206 LEU A CA 1
ATOM 1638 C C . LEU A 1 206 ? 3.833 -7.203 15.656 1.00 97.75 206 LEU A C 1
ATOM 1640 O O . LEU A 1 206 ? 4.112 -8.019 14.779 1.00 97.75 206 LEU A O 1
ATOM 1644 N N . THR A 1 207 ? 3.346 -7.575 16.840 1.00 98.06 207 THR A N 1
ATOM 1645 C CA . THR A 1 207 ? 3.134 -8.986 17.221 1.00 98.06 207 THR A CA 1
ATOM 1646 C C . THR A 1 207 ? 1.669 -9.375 17.361 1.00 98.06 207 THR A C 1
ATOM 1648 O O . THR A 1 207 ? 1.392 -10.547 17.585 1.00 98.06 207 THR A O 1
ATOM 1651 N N . ASN A 1 208 ? 0.728 -8.433 17.270 1.00 98.50 208 ASN A N 1
ATOM 1652 C CA . ASN A 1 208 ? -0.681 -8.756 17.452 1.00 98.50 208 ASN A CA 1
ATOM 1653 C C . ASN A 1 208 ? -1.235 -9.618 16.297 1.00 98.50 208 ASN A C 1
ATOM 1655 O O . ASN A 1 208 ? -1.024 -9.329 15.115 1.00 98.50 208 ASN A O 1
ATOM 1659 N N . GLU A 1 209 ? -1.953 -10.684 16.647 1.00 98.25 209 GLU A N 1
ATOM 1660 C CA . GLU A 1 209 ? -2.463 -11.687 15.703 1.00 98.25 209 GLU A CA 1
ATOM 1661 C C . GLU A 1 209 ? -3.864 -11.376 15.157 1.00 98.25 209 GLU A C 1
ATOM 1663 O O . GLU A 1 209 ? -4.327 -12.098 14.277 1.00 98.25 209 GLU A O 1
ATOM 1668 N N . GLU A 1 210 ? -4.506 -10.292 15.609 1.00 98.19 210 GLU A N 1
ATOM 1669 C CA . GLU A 1 210 ? -5.902 -9.963 15.288 1.00 98.19 210 GLU A CA 1
ATOM 1670 C C . GLU A 1 210 ? -6.070 -8.589 14.625 1.00 98.19 210 GLU A C 1
ATOM 1672 O O . GLU A 1 210 ? -6.738 -8.485 13.598 1.00 98.19 210 GLU A O 1
ATOM 1677 N N . ASP A 1 211 ? -5.412 -7.550 15.141 1.00 98.50 211 ASP A N 1
ATOM 1678 C CA . ASP A 1 211 ? -5.721 -6.163 14.783 1.00 98.50 211 ASP A CA 1
ATOM 1679 C C . ASP A 1 211 ? -4.577 -5.449 14.057 1.00 98.50 211 ASP A C 1
ATOM 1681 O O . ASP A 1 211 ? -3.390 -5.748 14.227 1.00 98.50 211 ASP A O 1
ATOM 1685 N N . ILE A 1 212 ? 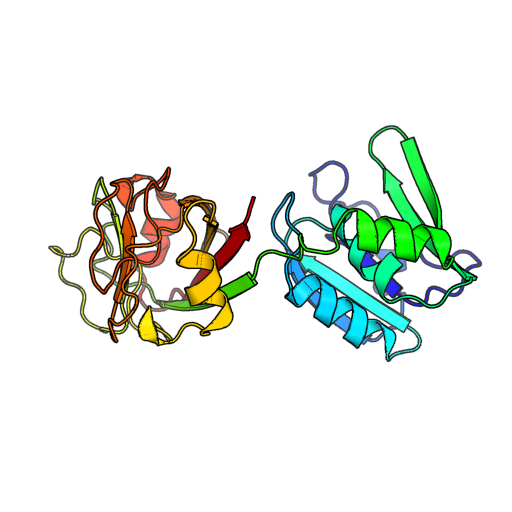-4.954 -4.418 13.298 1.00 98.75 212 ILE A N 1
ATOM 1686 C CA . ILE A 1 212 ? -4.070 -3.421 12.695 1.00 98.75 212 ILE A CA 1
ATOM 1687 C C . ILE A 1 212 ? -4.576 -2.033 13.066 1.00 98.75 212 ILE A C 1
ATOM 1689 O O . ILE A 1 212 ? -5.656 -1.628 12.642 1.00 98.75 212 ILE A O 1
ATOM 1693 N N . VAL A 1 213 ? -3.773 -1.271 13.814 1.00 98.75 213 VAL A N 1
ATOM 1694 C CA . VAL A 1 213 ? -4.145 0.070 14.285 1.00 98.75 213 VAL A CA 1
ATOM 1695 C C . VAL A 1 213 ? -3.197 1.135 13.745 1.00 98.75 213 VAL A C 1
ATOM 1697 O O . VAL A 1 213 ? -1.977 1.058 13.901 1.00 98.75 213 VAL A O 1
ATOM 1700 N N . VAL A 1 214 ? -3.772 2.195 13.181 1.00 98.81 214 VAL A N 1
ATOM 1701 C CA . VAL A 1 214 ? -3.052 3.396 12.738 1.00 98.81 214 VAL A CA 1
ATOM 1702 C C . VAL A 1 214 ? -3.404 4.555 13.655 1.00 98.81 214 VAL A C 1
ATOM 1704 O O . VAL A 1 214 ? -4.567 4.738 14.018 1.00 98.81 214 VAL A O 1
ATOM 1707 N N . ARG A 1 215 ? -2.404 5.347 14.060 1.00 98.75 215 ARG A N 1
ATOM 1708 C CA . ARG A 1 215 ? -2.560 6.369 15.105 1.00 98.75 215 ARG A CA 1
ATOM 1709 C C . ARG A 1 215 ? -2.079 7.742 14.654 1.00 98.75 215 ARG A C 1
ATOM 1711 O O . ARG A 1 215 ? -1.005 7.875 14.078 1.00 98.75 215 ARG A O 1
ATOM 1718 N N . LYS A 1 216 ? -2.804 8.796 15.040 1.00 98.62 216 LYS A N 1
ATOM 1719 C CA . LYS A 1 216 ? -2.323 10.190 14.937 1.00 98.62 216 LYS A CA 1
ATOM 1720 C C . LYS A 1 216 ? -1.292 10.526 16.020 1.00 98.62 216 LYS A C 1
ATOM 1722 O O . LYS A 1 216 ? -0.444 11.393 15.839 1.00 98.62 216 LYS A O 1
ATOM 1727 N N . SER A 1 217 ? -1.361 9.856 17.173 1.00 98.12 217 SER A N 1
ATOM 1728 C CA . SER A 1 217 ? -0.396 10.021 18.269 1.00 98.12 217 SER A CA 1
ATOM 1729 C C . SER A 1 217 ? 0.933 9.316 17.985 1.00 98.12 217 SER A C 1
ATOM 1731 O O . SER A 1 217 ? 1.014 8.508 17.068 1.00 98.12 217 SER A O 1
ATOM 1733 N N . LYS A 1 218 ? 1.939 9.546 18.841 1.00 97.31 218 LYS A N 1
ATOM 1734 C CA . LYS A 1 218 ? 3.206 8.788 18.863 1.00 97.31 218 LYS A CA 1
ATOM 1735 C C . LYS A 1 218 ? 3.168 7.507 19.711 1.00 97.31 218 LYS A C 1
ATOM 1737 O O . LYS A 1 218 ? 4.173 6.816 19.791 1.00 97.31 218 LYS A O 1
ATOM 1742 N N . TRP A 1 219 ? 2.055 7.236 20.395 1.00 96.62 219 TRP A N 1
ATOM 1743 C CA . TRP A 1 219 ? 1.919 6.048 21.238 1.00 96.62 219 TRP A CA 1
ATOM 1744 C C . TRP A 1 219 ? 1.949 4.770 20.395 1.00 96.62 219 TRP A C 1
ATOM 1746 O O . TRP A 1 219 ? 1.381 4.766 19.303 1.00 96.62 219 TRP A O 1
ATOM 1756 N N . THR A 1 220 ? 2.575 3.714 20.911 1.00 97.12 220 THR A N 1
ATOM 1757 C CA . THR A 1 220 ? 2.649 2.397 20.273 1.00 97.12 220 THR A CA 1
ATOM 1758 C C . THR A 1 220 ? 2.191 1.301 21.238 1.00 97.12 220 THR A C 1
ATOM 1760 O O . THR A 1 220 ? 2.446 1.359 22.441 1.00 97.12 220 THR A O 1
ATOM 1763 N N . ASP A 1 221 ? 1.513 0.302 20.681 1.00 97.75 221 ASP A N 1
ATOM 1764 C CA . ASP A 1 221 ? 1.235 -1.013 21.266 1.00 97.75 221 ASP A CA 1
ATOM 1765 C C . ASP A 1 221 ? 1.529 -2.114 20.236 1.00 97.75 221 ASP A C 1
ATOM 1767 O O . ASP A 1 221 ? 1.993 -1.846 19.124 1.00 97.75 221 ASP A O 1
ATOM 1771 N N . ASP A 1 222 ? 1.264 -3.361 20.611 1.00 98.12 222 ASP A N 1
ATOM 1772 C CA . ASP A 1 222 ? 1.441 -4.557 19.786 1.00 98.12 222 ASP A CA 1
ATOM 1773 C C . ASP A 1 222 ? 0.654 -4.538 18.470 1.00 98.12 222 ASP A C 1
ATOM 1775 O O . ASP A 1 222 ? 1.108 -5.152 17.505 1.00 98.12 222 ASP A O 1
ATOM 1779 N N . ARG A 1 223 ? -0.459 -3.795 18.418 1.00 98.50 223 ARG A N 1
ATOM 1780 C CA . ARG A 1 223 ? -1.351 -3.617 17.255 1.00 98.50 223 ARG A CA 1
ATOM 1781 C C . ARG A 1 223 ? -0.966 -2.459 16.339 1.00 98.50 223 ARG A C 1
ATOM 1783 O O . ARG A 1 223 ? -1.501 -2.321 15.241 1.00 98.50 223 ARG A O 1
ATOM 1790 N N . THR A 1 224 ? -0.103 -1.560 16.805 1.00 98.56 224 THR A N 1
ATOM 1791 C CA . THR A 1 224 ? 0.195 -0.314 16.091 1.00 98.56 224 THR A CA 1
ATOM 1792 C C . THR A 1 224 ? 1.066 -0.591 14.872 1.00 98.56 224 THR A C 1
ATOM 1794 O O . THR A 1 224 ? 2.192 -1.040 15.045 1.00 98.56 224 THR A O 1
ATOM 1797 N N . ILE A 1 225 ? 0.594 -0.262 13.665 1.00 98.44 225 ILE A N 1
ATOM 1798 C CA . ILE A 1 225 ? 1.378 -0.382 12.420 1.00 98.44 225 ILE A CA 1
ATOM 1799 C C . ILE A 1 225 ? 2.024 0.943 11.996 1.00 98.44 225 ILE A C 1
ATOM 1801 O O . ILE A 1 225 ? 3.091 0.950 11.389 1.00 98.44 225 ILE A O 1
ATOM 1805 N N . ALA A 1 226 ? 1.393 2.075 12.327 1.00 98.19 226 ALA A N 1
ATOM 1806 C CA . ALA A 1 226 ? 1.882 3.405 11.977 1.00 98.19 226 ALA A CA 1
ATOM 1807 C C . ALA A 1 226 ? 1.423 4.467 12.987 1.00 98.19 226 ALA A C 1
ATOM 1809 O O . ALA A 1 226 ? 0.324 4.395 13.548 1.00 98.19 226 ALA A O 1
ATOM 1810 N N . ILE A 1 227 ? 2.268 5.477 13.186 1.00 98.56 227 ILE A N 1
ATOM 1811 C CA . ILE A 1 227 ? 2.044 6.609 14.093 1.00 98.56 227 ILE A CA 1
ATOM 1812 C C . ILE A 1 227 ? 2.097 7.938 13.338 1.00 98.56 227 ILE A C 1
ATOM 1814 O O . ILE A 1 227 ? 2.506 7.994 12.181 1.00 98.56 227 ILE A O 1
ATOM 1818 N N . MET A 1 228 ? 1.734 9.036 14.007 1.00 98.19 228 MET A N 1
ATOM 1819 C CA . MET A 1 228 ? 1.754 10.383 13.417 1.00 98.19 228 MET A CA 1
ATOM 1820 C C . MET A 1 228 ? 0.965 10.487 12.101 1.00 98.19 228 MET A C 1
ATOM 1822 O O . MET A 1 228 ? 1.343 11.248 11.211 1.00 98.19 228 MET A O 1
ATOM 1826 N N . ALA A 1 229 ? -0.121 9.721 11.985 1.00 98.62 229 ALA A N 1
ATOM 1827 C CA . ALA A 1 229 ? -1.018 9.785 10.845 1.00 98.62 229 ALA A CA 1
ATOM 1828 C C . ALA A 1 229 ? -1.699 11.160 10.737 1.00 98.62 229 ALA A C 1
ATOM 1830 O O . ALA A 1 229 ? -2.116 11.748 11.742 1.00 98.62 229 ALA A O 1
ATOM 1831 N N . ASP A 1 230 ? -1.859 11.660 9.514 1.00 98.56 230 ASP A N 1
ATOM 1832 C CA . ASP A 1 230 ? -2.617 12.883 9.235 1.00 98.56 230 ASP A CA 1
ATOM 1833 C C . ASP A 1 230 ? -4.137 12.688 9.396 1.00 98.56 230 ASP A C 1
ATOM 1835 O O . ASP A 1 230 ? -4.847 13.637 9.751 1.00 98.56 230 ASP A O 1
ATOM 1839 N N . LYS A 1 231 ? -4.617 11.446 9.254 1.00 98.56 231 LYS A N 1
ATOM 1840 C CA . LYS A 1 231 ? -6.026 11.045 9.378 1.00 98.56 231 LYS A CA 1
ATOM 1841 C C . LYS A 1 231 ? -6.254 9.956 10.434 1.00 98.56 231 LYS A C 1
ATOM 1843 O O . LYS A 1 231 ? -5.422 9.076 10.643 1.00 98.56 231 LYS A O 1
ATOM 1848 N N . ALA A 1 232 ? -7.406 10.021 11.095 1.00 98.31 232 ALA A N 1
ATOM 1849 C CA . ALA A 1 232 ? -8.012 8.956 11.900 1.00 98.31 232 ALA A CA 1
ATOM 1850 C C . ALA A 1 232 ? -9.354 8.527 11.284 1.00 98.31 232 ALA A C 1
ATOM 1852 O O . ALA A 1 232 ? -9.753 9.049 10.246 1.00 98.31 232 ALA A O 1
ATOM 1853 N N . ALA A 1 233 ? -10.085 7.629 11.950 1.00 98.12 233 ALA A N 1
ATOM 1854 C CA . ALA A 1 233 ? -11.391 7.161 11.494 1.00 98.12 233 ALA A CA 1
ATOM 1855 C C . ALA A 1 233 ? -12.364 8.323 11.205 1.00 98.12 233 ALA A C 1
ATOM 1857 O O . ALA A 1 233 ? -13.032 8.336 10.174 1.00 98.12 233 ALA A O 1
ATOM 1858 N N . ILE A 1 234 ? -12.391 9.350 12.063 1.00 98.31 234 ILE A N 1
ATOM 1859 C CA . ILE A 1 234 ? -13.261 10.524 11.871 1.00 98.31 234 ILE A CA 1
ATOM 1860 C C . ILE A 1 234 ? -12.946 11.347 10.609 1.00 98.31 234 ILE A C 1
ATOM 1862 O O . ILE A 1 234 ? -13.802 12.096 10.138 1.00 98.31 234 ILE A O 1
ATOM 1866 N N . ASP A 1 235 ? -11.722 11.238 10.091 1.00 98.38 235 ASP A N 1
ATOM 1867 C CA . ASP A 1 235 ? -11.231 12.040 8.970 1.00 98.38 235 ASP A CA 1
ATOM 1868 C C . ASP A 1 235 ? -11.481 11.358 7.610 1.00 98.38 235 ASP A C 1
ATOM 1870 O O . ASP A 1 235 ? -11.233 11.971 6.571 1.00 98.38 235 ASP A O 1
ATOM 1874 N N . LEU A 1 236 ? -11.960 10.105 7.608 1.00 97.31 236 LEU A N 1
ATOM 1875 C CA . LEU A 1 236 ? -12.215 9.338 6.390 1.00 97.31 236 LEU A CA 1
ATOM 1876 C C . LEU A 1 236 ? -13.411 9.879 5.598 1.00 97.31 236 LEU A C 1
ATOM 1878 O O . LEU A 1 236 ? -14.350 10.470 6.145 1.00 97.31 236 LEU A O 1
ATOM 1882 N N . ASN A 1 237 ? -13.398 9.636 4.285 1.00 94.69 237 ASN A N 1
ATOM 1883 C CA . ASN A 1 237 ? -14.500 9.995 3.395 1.00 94.69 237 ASN A CA 1
ATOM 1884 C C . ASN A 1 237 ? -15.854 9.452 3.907 1.00 94.69 237 ASN A C 1
ATOM 1886 O O . ASN A 1 237 ? -16.055 8.248 4.049 1.00 94.69 237 ASN A O 1
ATOM 1890 N N . LYS A 1 238 ? -16.824 10.345 4.136 1.00 95.12 238 LYS A N 1
ATOM 1891 C CA . LYS A 1 238 ? -18.131 9.985 4.715 1.00 95.12 238 LYS A CA 1
ATOM 1892 C C . LYS A 1 238 ? -18.957 9.038 3.842 1.00 95.12 238 LYS A C 1
ATOM 1894 O O . LYS A 1 238 ? -19.679 8.206 4.384 1.00 95.12 238 LYS A O 1
ATOM 1899 N N . GLU A 1 239 ? -18.859 9.155 2.520 1.00 96.12 239 GLU A N 1
ATOM 1900 C CA . GLU A 1 239 ? -19.565 8.260 1.598 1.00 96.12 239 GLU A CA 1
ATOM 1901 C C . GLU A 1 239 ? -18.910 6.872 1.568 1.00 96.12 239 GLU A C 1
ATOM 1903 O O . GLU A 1 239 ? -19.622 5.871 1.524 1.00 96.12 239 GLU A O 1
ATOM 1908 N N . MET A 1 240 ? -17.580 6.797 1.718 1.00 96.12 240 MET A N 1
ATOM 1909 C CA . MET A 1 240 ? -16.876 5.527 1.945 1.00 96.12 240 MET A CA 1
ATOM 1910 C C . MET A 1 240 ? -17.343 4.872 3.249 1.00 96.12 240 MET A C 1
ATOM 1912 O O . MET A 1 240 ? -17.742 3.713 3.239 1.00 96.12 240 MET A O 1
ATOM 1916 N N . VAL A 1 241 ? -17.367 5.616 4.361 1.00 96.81 241 VAL A N 1
ATOM 1917 C CA . VAL A 1 241 ? -17.837 5.097 5.660 1.00 96.81 241 VAL A CA 1
ATOM 1918 C C . VAL A 1 241 ? -19.271 4.576 5.565 1.00 96.81 241 VAL A C 1
ATOM 1920 O O . VAL A 1 241 ? -19.587 3.536 6.131 1.00 96.81 241 VAL A O 1
ATOM 1923 N N . LYS A 1 242 ? -20.141 5.262 4.816 1.00 97.06 242 LYS A N 1
ATOM 1924 C CA . LYS A 1 242 ? -21.509 4.801 4.568 1.00 97.06 242 LYS A CA 1
ATOM 1925 C C . LYS A 1 242 ? -21.537 3.478 3.795 1.00 97.06 242 LYS A C 1
ATOM 1927 O O . LYS A 1 242 ? -22.308 2.599 4.168 1.00 97.06 242 LYS A O 1
ATOM 1932 N N . ALA A 1 243 ? -20.708 3.316 2.765 1.00 97.06 243 ALA A N 1
ATOM 1933 C CA . ALA A 1 243 ? -20.603 2.059 2.020 1.00 97.06 243 ALA A CA 1
ATOM 1934 C C . ALA A 1 243 ? -20.113 0.894 2.903 1.00 97.06 243 ALA A C 1
ATOM 1936 O O . ALA A 1 243 ? -20.626 -0.216 2.798 1.00 97.06 243 ALA A O 1
ATOM 1937 N N . LEU A 1 244 ? -19.200 1.168 3.840 1.00 97.44 244 LEU A N 1
ATOM 1938 C CA . LEU A 1 244 ? -18.685 0.188 4.806 1.00 97.44 244 LEU A CA 1
ATOM 1939 C C . LEU A 1 244 ? -19.712 -0.258 5.861 1.00 97.44 244 LEU A C 1
ATOM 1941 O O . LEU A 1 244 ? -19.412 -1.147 6.652 1.00 97.44 244 LEU A O 1
ATOM 1945 N N . THR A 1 245 ? -20.917 0.325 5.896 1.00 97.06 245 THR A N 1
ATOM 1946 C CA . THR A 1 245 ? -22.010 -0.201 6.737 1.00 97.06 245 THR A CA 1
ATOM 1947 C C . THR A 1 245 ? -22.670 -1.449 6.148 1.00 97.06 245 THR A C 1
ATOM 1949 O O . THR A 1 245 ? -23.411 -2.137 6.848 1.00 97.06 245 THR A O 1
ATOM 1952 N N . ASP A 1 246 ? -22.389 -1.763 4.884 1.00 96.94 246 ASP A N 1
ATOM 1953 C CA . ASP A 1 246 ? -22.768 -3.020 4.250 1.00 96.94 246 ASP A CA 1
ATOM 1954 C C . ASP A 1 246 ? -21.665 -4.069 4.468 1.00 96.94 246 ASP A C 1
ATOM 1956 O O . ASP A 1 246 ? -20.485 -3.808 4.236 1.00 96.94 246 ASP A O 1
ATOM 1960 N N . LYS A 1 247 ? -22.061 -5.257 4.929 1.00 95.94 247 LYS A N 1
ATOM 1961 C CA . LYS A 1 247 ? -21.165 -6.381 5.235 1.00 95.94 247 LYS A CA 1
ATOM 1962 C C . LYS A 1 247 ? -20.535 -7.015 3.993 1.00 95.94 247 LYS A C 1
ATOM 1964 O O . LYS A 1 247 ? -19.492 -7.648 4.105 1.00 95.94 247 LYS A O 1
ATOM 1969 N N . ASP A 1 248 ? -21.166 -6.855 2.830 1.00 95.31 248 ASP A N 1
ATOM 1970 C CA . ASP A 1 248 ? -20.682 -7.433 1.572 1.00 95.31 248 ASP A CA 1
ATOM 1971 C C . ASP A 1 248 ? -19.679 -6.493 0.870 1.00 95.31 248 ASP A C 1
ATOM 1973 O O . ASP A 1 248 ? -19.066 -6.850 -0.137 1.00 95.31 248 ASP A O 1
ATOM 1977 N N . THR A 1 249 ? -19.478 -5.286 1.411 1.00 97.38 249 THR A N 1
ATOM 1978 C CA . THR A 1 249 ? -18.514 -4.313 0.899 1.00 97.38 249 THR A CA 1
ATOM 1979 C C . THR A 1 249 ? -17.091 -4.702 1.293 1.00 97.38 249 THR A C 1
ATOM 1981 O O . THR A 1 249 ? -16.718 -4.616 2.463 1.00 97.38 249 THR A O 1
ATOM 1984 N N . GLU A 1 250 ? -16.270 -5.064 0.305 1.00 98.19 250 GLU A N 1
ATOM 1985 C CA . GLU A 1 250 ? -14.830 -5.272 0.489 1.00 98.19 250 GLU A CA 1
ATOM 1986 C C . GLU A 1 250 ? -14.097 -3.931 0.679 1.00 98.19 250 GLU A C 1
ATOM 1988 O O . GLU A 1 250 ? -14.346 -2.943 -0.024 1.00 98.19 250 GLU A O 1
ATOM 1993 N N . ILE A 1 251 ? -13.155 -3.916 1.621 1.00 97.50 251 ILE A N 1
ATOM 1994 C CA . ILE A 1 251 ? -12.192 -2.840 1.844 1.00 97.50 251 ILE A CA 1
ATOM 1995 C C . ILE A 1 251 ? -10.778 -3.388 1.638 1.00 97.50 251 ILE A C 1
ATOM 1997 O O . ILE A 1 251 ? -10.391 -4.402 2.215 1.00 97.50 251 ILE A O 1
ATOM 2001 N N . ILE A 1 252 ? -9.992 -2.693 0.819 1.00 97.25 252 ILE A N 1
ATOM 2002 C CA . ILE A 1 252 ? -8.591 -3.020 0.553 1.00 97.25 252 ILE A CA 1
ATOM 2003 C C . ILE A 1 252 ? -7.725 -1.909 1.136 1.00 97.25 252 ILE A C 1
ATOM 2005 O O . ILE A 1 252 ? -7.860 -0.739 0.764 1.00 97.25 252 ILE A O 1
ATOM 2009 N N . LEU A 1 253 ? -6.817 -2.279 2.037 1.00 97.88 253 LEU A N 1
ATOM 2010 C CA . LEU A 1 253 ? -5.808 -1.392 2.594 1.00 97.88 253 LEU A CA 1
ATOM 2011 C C . LEU A 1 253 ? -4.453 -1.731 1.983 1.00 97.88 253 LEU A C 1
ATOM 2013 O O . LEU A 1 253 ? -3.954 -2.841 2.146 1.00 97.88 253 LEU A O 1
ATOM 2017 N N . LYS A 1 254 ? -3.842 -0.756 1.309 1.00 95.06 254 LYS A N 1
ATOM 2018 C CA . LYS A 1 254 ? -2.475 -0.866 0.787 1.00 95.06 254 LYS A CA 1
ATOM 2019 C C . LYS A 1 254 ? -1.546 0.006 1.607 1.00 95.06 254 LYS A C 1
ATOM 2021 O O . LYS A 1 254 ? -1.737 1.222 1.668 1.00 95.06 254 LYS A O 1
ATOM 2026 N N . PHE A 1 255 ? -0.538 -0.604 2.211 1.00 95.38 255 PHE A N 1
ATOM 2027 C CA . PHE A 1 255 ? 0.484 0.077 2.992 1.00 95.38 255 PHE A CA 1
ATOM 2028 C C . PHE A 1 255 ? 1.772 0.118 2.187 1.00 95.38 255 PHE A C 1
ATOM 2030 O O . PHE A 1 255 ? 2.285 -0.924 1.798 1.00 95.38 255 PHE A O 1
ATOM 2037 N N . VAL A 1 256 ? 2.302 1.315 1.956 1.00 91.94 256 VAL A N 1
ATOM 2038 C CA . VAL A 1 256 ? 3.560 1.524 1.239 1.00 91.94 256 VAL A CA 1
ATOM 2039 C C . VAL A 1 256 ? 4.544 2.187 2.185 1.00 91.94 256 VAL A C 1
ATOM 2041 O O . VAL A 1 256 ? 4.310 3.321 2.610 1.00 91.94 256 VAL A O 1
ATOM 2044 N N . VAL A 1 257 ? 5.623 1.480 2.521 1.00 92.12 257 VAL A N 1
ATOM 2045 C CA . VAL A 1 257 ? 6.658 1.952 3.447 1.00 92.12 257 VAL A CA 1
ATOM 2046 C C . VAL A 1 257 ? 7.978 2.193 2.726 1.00 92.12 257 VAL A C 1
ATOM 2048 O O . VAL A 1 257 ? 8.422 1.361 1.940 1.00 92.12 257 VAL A O 1
ATOM 2051 N N . TRP A 1 258 ? 8.629 3.317 3.008 1.00 88.44 258 TRP A N 1
ATOM 2052 C CA . TRP A 1 258 ? 9.968 3.624 2.504 1.00 88.44 258 TRP A CA 1
ATOM 2053 C C . TRP A 1 258 ? 10.783 4.384 3.554 1.00 88.44 258 TRP A C 1
ATOM 2055 O O . TRP A 1 258 ? 10.255 4.820 4.580 1.00 88.44 258 TRP A O 1
ATOM 2065 N N . ARG A 1 259 ? 12.086 4.519 3.305 1.00 85.69 259 ARG A N 1
ATOM 2066 C CA . ARG A 1 259 ? 13.020 5.271 4.151 1.00 85.69 259 ARG A CA 1
ATOM 2067 C C . ARG A 1 259 ? 13.480 6.521 3.400 1.00 85.69 259 ARG A C 1
ATOM 2069 O O . ARG A 1 259 ? 13.680 6.451 2.190 1.00 85.69 259 ARG A O 1
ATOM 2076 N N . GLU A 1 260 ? 13.615 7.632 4.119 1.00 70.25 260 GLU A N 1
ATOM 2077 C CA . GLU A 1 260 ? 14.396 8.802 3.676 1.00 70.25 260 GLU A CA 1
ATOM 2078 C C . GLU A 1 260 ? 15.829 8.748 4.212 1.00 70.25 260 GLU A C 1
ATOM 2080 O O . GLU A 1 260 ? 16.019 8.286 5.370 1.00 70.25 260 GLU A O 1
#

Foldseek 3Di:
DPPPPDQDQEAEDACDDPNHHPPPDCPNVVPFDAAEAEDEDAPPFAAPVLLVRLLVSNVTRHYYYHYNYDCQCSVLSCLQRPDQQDWDWDQDPPPGIDIDRRDPVSNVVSCVVCVVVDHFYKDKKKFAFALLAQLADFWKAKEWCAPDDDVVNNRYLGYNIPFALLRDDPVNVVLLLDCQKKKWKWKDWDPDIDIKIFGGHVPEQSRDGIMAMDGCAPDYDNRYSTYVIPDTSNRDDPVSSVRSSDGVIMMMMMMTMGGD

Secondary structure (DSSP, 8-state):
-TTSSS--SEEEE-SEETTEE--S-THHHHS--SEEEEEEE-TT--BHHHHHHHHHHTTSSSEEEEEEE--GGGHHHHHHHSPTTEEEEEEETTTEEEEEEE-HHHHHHHHHHHSS---BEEEEEEEE--TT-----SSEEEEES-S---TT-TTEEEBS-S--GGGS-HHHHHHHTSTTEEEEEEEEETTEEEEEEEE--TT-----SSEEEEESSS---TTEEEBS-S--GGGS-HHHHHHTTSTT-EEEEEEEEEE-

Radius of gyration: 20.51 Å; chains: 1; bounding box: 49×33×59 Å

Sequence (260 aa):
MLGDGWDVNLCVYDNKTLRNDYNGGGKNLENFKGNEFSVWNPAGILTEHAFEIVKDALNFKHSKIFVDGEEDLFVIPCVKFCPPDTLLFYGQPNEGIVMVEINRTVQKDIENLFGEFYAGICEEVRAYGHENVLSRHKMTFEVTKDDHLTKKGDCIIGVNADKSVAGFSEKFKDTLKHANSFVKIFIICAQFRDEIKAKGNENLILTNEEDIVVRKSKWTDDRTIAIMADKAAIDLNKEMVKALTDKDTEIILKFVVWRE